Protein AF-A0ABD1Q049-F1 (afdb_monomer_lite)

Foldseek 3Di:
DAPWDPKDKWWKFFPDQDQDDPPDDDDPCPPCPDDDPPFLADDPQPPDDPVLLQDLCNQVLPDQKGKAAQQAQDDPPDDPSGGIIMMIGGGPVNVVVCVVCVVRIDIDDTDWDAAQLVVLVVLLVQSLCSNVVNHDNGGDPPVVSVVVVVVCSVHPIHGVNSSLSVSLNSLLSSLLVCCLPVNDVVSVVSRDPVSVVSVCVVCVVPPSVVSSVVD

InterPro domains:
  IPR007525 Coenzyme F420 hydrogenase/dehydrogenase beta subunit, C-terminal [PF04432] (54-107)
  IPR045220 Oxidoreductase FRHB/FDHB/HCAR-like [PTHR31332] (46-214)

Organism: NCBI:txid126358

pLDDT: mean 79.28, std 23.41, range [24.08, 97.75]

Secondary structure (DSSP, 8-state):
----PPPEEEEEEESS--------SSS------S-----SSS--SSSS-TTTTT---TT-TT-SEEEESTTS---TT--TTTS-EEEEE-SHHHHHHHHTTGGGEEEE---EES--HHHHHHHHHHHHHHHTT-S-SSPPPHHHHHHHHHHHHHHS-EEHHHHHHHHHHHHHHHHHHHHHHH-HHHHHHHS-HHHHHHHHHH-TTSHHHHHHH--

Radius of gyration: 18.82 Å; chains: 1; bounding box: 37×55×49 Å

Sequence (215 aa):
MVRMVQPVDLQISYVENFPCGCMGILCGCMALRGNFLFPFGMYFIHVFRAFSISCFDYTNALADLVVGYMGVPKYAGLSMTQHPQYVTVRNERGKEMLSLVNDLLEITPTTSGGERRPFVMETVKADDNAKLGRGPSQPVPKFIGNFLAFVLNLIGPKGLEFARYSLDYHTIRNYLHVNRAWGRQRADRHIPSYAKKIVSMYNQNGEIDQMISAK

Structure (mmCIF, N/CA/C/O backbone):
data_AF-A0ABD1Q049-F1
#
_entry.id   AF-A0ABD1Q049-F1
#
loop_
_atom_site.group_PDB
_atom_site.id
_atom_site.type_symbol
_atom_site.label_atom_id
_atom_site.label_alt_id
_atom_site.label_comp_id
_atom_site.label_asym_id
_atom_site.label_entity_id
_atom_site.label_seq_id
_atom_site.pdbx_PDB_ins_code
_atom_site.Cartn_x
_atom_site.Cartn_y
_atom_site.Cartn_z
_atom_site.occupancy
_atom_site.B_iso_or_equiv
_atom_site.auth_seq_id
_atom_site.auth_comp_id
_atom_site.auth_asym_id
_atom_site.auth_atom_id
_atom_site.pdbx_PDB_model_num
ATOM 1 N N . MET A 1 1 ? -2.327 -28.899 -10.845 1.00 29.31 1 MET A N 1
ATOM 2 C CA . MET A 1 1 ? -1.372 -28.361 -9.852 1.00 29.31 1 MET A CA 1
ATOM 3 C C . MET A 1 1 ? -0.756 -27.102 -10.453 1.00 29.31 1 MET A C 1
ATOM 5 O O . MET A 1 1 ? 0.112 -27.216 -11.305 1.00 29.31 1 MET A O 1
ATOM 9 N N . VAL A 1 2 ? -1.280 -25.913 -10.133 1.00 30.06 2 VAL A N 1
ATOM 10 C CA . VAL A 1 2 ? -0.720 -24.646 -10.638 1.00 30.06 2 VAL A CA 1
ATOM 11 C C . VAL A 1 2 ? 0.587 -24.411 -9.883 1.00 30.06 2 VAL A C 1
ATOM 13 O O . VAL A 1 2 ? 0.557 -24.180 -8.676 1.00 30.06 2 VAL A O 1
ATOM 16 N N . ARG A 1 3 ? 1.739 -24.531 -10.554 1.00 27.70 3 ARG A N 1
ATOM 17 C CA . ARG A 1 3 ? 3.004 -24.043 -9.989 1.00 27.70 3 ARG A CA 1
ATOM 18 C C . ARG A 1 3 ? 2.860 -22.529 -9.848 1.00 27.70 3 ARG A C 1
ATOM 20 O O . ARG A 1 3 ? 2.837 -21.825 -10.852 1.00 27.70 3 ARG A O 1
ATOM 27 N N . MET A 1 4 ? 2.718 -22.040 -8.617 1.00 30.03 4 MET A N 1
ATOM 28 C CA . MET A 1 4 ? 2.858 -20.615 -8.331 1.00 30.03 4 MET A CA 1
ATOM 29 C C . MET A 1 4 ? 4.318 -20.242 -8.581 1.00 30.03 4 MET A C 1
ATOM 31 O O . MET A 1 4 ? 5.189 -20.504 -7.752 1.00 30.03 4 MET A O 1
ATOM 35 N N . VAL A 1 5 ? 4.582 -19.676 -9.755 1.00 43.22 5 VAL A N 1
ATOM 36 C CA . VAL A 1 5 ? 5.780 -18.873 -9.995 1.00 43.22 5 VAL A CA 1
ATOM 37 C C . VAL A 1 5 ? 5.750 -17.763 -8.946 1.00 43.22 5 VAL A C 1
ATOM 39 O O . VAL A 1 5 ? 4.707 -17.141 -8.745 1.00 43.22 5 VAL A O 1
ATOM 42 N N . GLN A 1 6 ? 6.842 -17.575 -8.204 1.00 50.91 6 GLN A N 1
ATOM 43 C CA . GLN A 1 6 ? 6.922 -16.458 -7.262 1.00 50.91 6 GLN A CA 1
ATOM 44 C C . GLN A 1 6 ? 6.691 -15.159 -8.046 1.00 50.91 6 GLN A C 1
ATOM 46 O O . GLN A 1 6 ? 7.289 -15.012 -9.115 1.00 50.91 6 GLN A O 1
ATOM 51 N N . PRO A 1 7 ? 5.821 -14.249 -7.572 1.00 63.06 7 PRO A N 1
ATOM 52 C CA . PRO A 1 7 ? 5.592 -13.006 -8.282 1.00 63.06 7 PRO A CA 1
ATOM 53 C C . PRO A 1 7 ? 6.907 -12.233 -8.385 1.00 63.06 7 PRO A C 1
ATOM 55 O O . PRO A 1 7 ? 7.655 -12.145 -7.411 1.00 63.06 7 PRO A O 1
ATOM 58 N N . VAL A 1 8 ? 7.192 -11.712 -9.576 1.00 74.69 8 VAL A N 1
ATOM 59 C CA . VAL A 1 8 ? 8.396 -10.921 -9.834 1.00 74.69 8 VAL A CA 1
ATOM 60 C C . VAL A 1 8 ? 8.001 -9.458 -9.888 1.00 74.69 8 VAL A C 1
ATOM 62 O O . VAL A 1 8 ? 7.127 -9.066 -10.664 1.00 74.69 8 VAL A O 1
ATOM 65 N N . ASP A 1 9 ? 8.658 -8.675 -9.045 1.00 76.69 9 ASP A N 1
ATOM 66 C CA . ASP A 1 9 ? 8.496 -7.236 -8.949 1.00 76.69 9 ASP A CA 1
ATOM 67 C C . ASP A 1 9 ? 9.572 -6.543 -9.782 1.00 76.69 9 ASP A C 1
ATOM 69 O O . ASP A 1 9 ? 10.766 -6.798 -9.619 1.00 76.69 9 ASP A O 1
ATOM 73 N N . LEU A 1 10 ? 9.138 -5.672 -10.686 1.00 78.31 10 LEU A N 1
ATOM 74 C CA . LEU A 1 10 ? 9.984 -4.984 -11.651 1.00 78.31 10 LEU A CA 1
ATOM 75 C C . LEU A 1 10 ? 9.695 -3.486 -11.623 1.00 78.31 10 LEU A C 1
ATOM 77 O O . LEU A 1 10 ? 8.573 -3.053 -11.349 1.00 78.31 10 LEU A O 1
ATOM 81 N N . GLN A 1 11 ? 10.707 -2.692 -11.945 1.00 81.88 11 GLN A N 1
ATOM 82 C CA . GLN A 1 11 ? 10.538 -1.287 -12.279 1.00 81.88 11 GLN A CA 1
ATOM 83 C C . GLN A 1 11 ? 10.799 -1.122 -13.777 1.00 81.88 11 GLN A C 1
ATOM 85 O O . GLN A 1 11 ? 11.819 -1.595 -14.268 1.00 81.88 11 GLN A O 1
ATOM 90 N N . ILE A 1 12 ? 9.885 -0.483 -14.505 1.00 75.44 12 ILE A N 1
ATOM 91 C CA . ILE A 1 12 ? 9.989 -0.308 -15.960 1.00 75.44 12 ILE A CA 1
ATOM 92 C C . ILE A 1 12 ? 9.902 1.167 -16.348 1.00 75.44 12 ILE A C 1
ATOM 94 O O . ILE A 1 12 ? 9.135 1.921 -15.752 1.00 75.44 12 ILE A O 1
ATOM 98 N N . SER A 1 13 ? 10.629 1.564 -17.380 1.00 70.44 13 SER A N 1
ATOM 99 C CA . SER A 1 13 ? 10.492 2.850 -18.072 1.00 70.44 13 SER A CA 1
ATOM 100 C C . SER A 1 13 ? 10.329 2.588 -19.567 1.00 70.44 13 SER A C 1
ATOM 102 O O . SER A 1 13 ? 10.779 1.556 -20.051 1.00 70.44 13 SER A O 1
ATOM 104 N N . TYR A 1 14 ? 9.696 3.488 -20.316 1.00 64.75 14 TYR A N 1
ATOM 105 C CA . TYR A 1 14 ? 9.658 3.364 -21.778 1.00 64.75 14 TYR A CA 1
ATOM 106 C C . TYR A 1 14 ? 10.952 3.899 -22.392 1.00 64.75 14 TYR A C 1
ATOM 108 O O . TYR A 1 14 ? 11.438 4.950 -21.976 1.00 64.75 14 TYR A O 1
ATOM 116 N N . VAL A 1 15 ? 11.472 3.200 -23.404 1.00 54.28 15 VAL A N 1
ATOM 117 C CA . VAL A 1 15 ? 12.666 3.621 -24.159 1.00 54.28 15 VAL A CA 1
ATOM 118 C C . VAL A 1 15 ? 12.369 4.851 -25.033 1.00 54.28 15 VAL A C 1
ATOM 120 O O . VAL A 1 15 ? 13.246 5.681 -25.262 1.00 54.28 15 VAL A O 1
ATOM 123 N N . GLU A 1 16 ? 11.110 5.033 -25.449 1.00 49.09 16 GLU A N 1
ATOM 124 C CA . GLU A 1 16 ? 10.631 6.202 -26.197 1.00 49.09 16 GLU A CA 1
ATOM 125 C C . GLU A 1 16 ? 9.432 6.865 -25.498 1.00 49.09 16 GLU A C 1
ATOM 127 O O . GLU A 1 16 ? 8.626 6.194 -24.852 1.00 49.09 16 GLU A O 1
ATOM 132 N N . ASN A 1 17 ? 9.295 8.194 -25.621 1.00 42.09 17 ASN A N 1
ATOM 133 C CA . ASN A 1 17 ? 8.209 8.972 -25.006 1.00 42.09 17 ASN A CA 1
ATOM 134 C C . ASN A 1 17 ? 6.836 8.575 -25.583 1.00 42.09 17 ASN A C 1
ATOM 136 O O . ASN A 1 17 ? 6.305 9.244 -26.469 1.00 42.09 17 ASN A O 1
ATOM 140 N N . PHE A 1 18 ? 6.224 7.517 -25.056 1.00 38.78 18 PHE A N 1
ATOM 141 C CA . PHE A 1 18 ? 4.828 7.206 -25.329 1.00 38.78 18 PHE A CA 1
ATOM 142 C C . PHE A 1 18 ? 3.926 8.139 -24.507 1.00 38.78 18 PHE A C 1
ATOM 144 O O . PHE A 1 18 ? 4.022 8.161 -23.274 1.00 38.78 18 PHE A O 1
ATOM 151 N N . PRO A 1 19 ? 3.015 8.909 -25.134 1.00 34.72 19 PRO A N 1
ATOM 152 C CA . PRO A 1 19 ? 2.013 9.655 -24.393 1.00 34.72 19 PRO A CA 1
ATOM 153 C C . PRO A 1 19 ? 1.082 8.649 -23.710 1.00 34.72 19 PRO A C 1
ATOM 155 O O . PRO A 1 19 ? 0.210 8.056 -24.340 1.00 34.72 19 PRO A O 1
ATOM 158 N N . CYS A 1 20 ? 1.277 8.429 -22.409 1.00 37.91 20 CYS A N 1
ATOM 159 C CA . CYS A 1 20 ? 0.408 7.579 -21.603 1.00 37.91 20 CYS A CA 1
ATOM 160 C C . CYS A 1 20 ? -0.996 8.201 -21.516 1.00 37.91 20 CYS A C 1
ATOM 162 O O . CYS A 1 20 ? -1.300 8.987 -20.617 1.00 37.91 20 CYS A O 1
ATOM 164 N N . GLY A 1 21 ? -1.868 7.837 -22.455 1.00 30.45 21 GLY A N 1
ATOM 165 C CA . GLY A 1 21 ? -3.309 7.975 -22.312 1.00 30.45 21 GLY A CA 1
ATOM 166 C C . GLY A 1 21 ? -3.786 6.980 -21.261 1.00 30.45 21 GLY A C 1
ATOM 167 O O . GLY A 1 21 ? -3.752 5.774 -21.485 1.00 30.45 21 GLY A O 1
ATOM 168 N N . CYS A 1 22 ? -4.199 7.473 -20.094 1.00 29.16 22 CYS A N 1
ATOM 169 C CA . CYS A 1 22 ? -4.832 6.653 -19.064 1.00 29.16 22 CYS A CA 1
ATOM 170 C C . CYS A 1 22 ? -6.122 6.031 -19.624 1.00 29.16 22 CYS A C 1
ATOM 172 O O . CYS A 1 22 ? -7.168 6.681 -19.633 1.00 29.16 22 CYS A O 1
ATOM 174 N N . MET A 1 23 ? -6.066 4.773 -20.066 1.00 25.67 23 MET A N 1
ATOM 175 C CA . MET A 1 23 ? -7.259 3.967 -20.312 1.00 25.67 23 MET A CA 1
ATOM 176 C C . MET A 1 23 ? -7.816 3.578 -18.938 1.00 25.67 23 MET A C 1
ATOM 178 O O . MET A 1 23 ? -7.353 2.645 -18.283 1.00 25.67 23 MET A O 1
ATOM 182 N N . GLY A 1 24 ? -8.732 4.399 -18.431 1.00 33.25 24 GLY A N 1
ATOM 183 C CA . GLY A 1 24 ? -9.333 4.210 -17.122 1.00 33.25 24 GLY A CA 1
ATOM 184 C C . GLY A 1 24 ? -10.181 2.948 -17.078 1.00 33.25 24 GLY A C 1
ATOM 185 O O . GLY A 1 24 ? -11.147 2.860 -17.817 1.00 33.25 24 GLY A O 1
ATOM 186 N N . ILE A 1 25 ? -9.861 2.036 -16.161 1.00 28.52 25 ILE A N 1
ATOM 187 C CA . ILE A 1 25 ? -10.812 1.181 -15.443 1.00 28.52 25 ILE A CA 1
ATOM 188 C C . ILE A 1 25 ? -10.166 0.839 -14.084 1.00 28.52 25 ILE A C 1
ATOM 190 O O . ILE A 1 25 ? -9.112 0.219 -14.015 1.00 28.52 25 ILE A O 1
ATOM 194 N N . LEU A 1 26 ? -10.821 1.270 -12.999 1.00 29.00 26 LEU A N 1
ATOM 195 C CA . LEU A 1 26 ? -10.670 0.764 -11.623 1.00 29.00 26 LEU A CA 1
ATOM 196 C C . LEU A 1 26 ? -9.261 0.783 -10.996 1.00 29.00 26 LEU A C 1
ATOM 198 O O . LEU A 1 26 ? -8.783 -0.209 -10.462 1.00 29.00 26 LEU A O 1
ATOM 202 N N . CYS A 1 27 ? -8.654 1.959 -10.890 1.00 29.14 27 CYS A N 1
ATOM 203 C CA . CYS A 1 27 ? -7.818 2.250 -9.729 1.00 29.14 27 CYS A CA 1
ATOM 204 C C . CYS A 1 27 ? -8.002 3.724 -9.389 1.00 29.14 27 CYS A C 1
ATOM 206 O O . CYS A 1 27 ? -8.077 4.554 -10.294 1.00 29.14 27 CYS A O 1
ATOM 208 N N . GLY A 1 28 ? -8.175 4.049 -8.107 1.00 28.95 28 GLY A N 1
ATOM 209 C CA . GLY A 1 28 ? -8.316 5.426 -7.642 1.00 28.95 28 GLY A CA 1
ATOM 210 C C . GLY A 1 28 ? -7.076 6.217 -8.030 1.00 28.95 28 GLY A C 1
ATOM 211 O O . GLY A 1 28 ? -6.081 6.219 -7.315 1.00 28.95 28 GLY A O 1
ATOM 212 N N . CYS A 1 29 ? -7.138 6.850 -9.196 1.00 25.58 29 CYS A N 1
ATOM 213 C CA . CYS A 1 29 ? -6.081 7.657 -9.756 1.00 25.58 29 CYS A CA 1
ATOM 214 C C . CYS A 1 29 ? -6.055 8.964 -8.965 1.00 25.58 29 CYS A C 1
ATOM 216 O O . CYS A 1 29 ? -6.674 9.955 -9.347 1.00 25.58 29 CYS A O 1
ATOM 218 N N . MET A 1 30 ? -5.350 8.970 -7.835 1.00 24.73 30 MET A N 1
ATOM 219 C CA . MET A 1 30 ? -4.869 10.209 -7.234 1.00 24.73 30 MET A CA 1
ATOM 220 C C . MET A 1 30 ? -3.717 10.677 -8.126 1.00 24.73 30 MET A C 1
ATOM 222 O O . MET A 1 30 ? -2.540 10.471 -7.844 1.00 24.73 30 MET A O 1
ATOM 226 N N . ALA A 1 31 ? -4.086 11.206 -9.294 1.00 27.81 31 ALA A N 1
ATOM 227 C CA . ALA A 1 31 ? -3.160 11.811 -10.223 1.00 27.81 31 ALA A CA 1
ATOM 228 C C . ALA A 1 31 ? -2.476 12.967 -9.492 1.00 27.81 31 ALA A C 1
ATOM 230 O O . ALA A 1 31 ? -3.099 13.988 -9.201 1.00 27.81 31 ALA A O 1
ATOM 231 N N . LEU A 1 32 ? -1.186 12.802 -9.202 1.00 30.53 32 LEU A N 1
ATOM 232 C CA . LEU A 1 32 ? -0.293 13.882 -8.808 1.00 30.53 32 LEU A CA 1
ATOM 233 C C . LEU A 1 32 ? -0.075 14.794 -10.026 1.00 30.53 32 LEU A C 1
ATOM 235 O O . LEU A 1 32 ? 1.004 14.841 -10.611 1.00 30.53 32 LEU A O 1
ATOM 239 N N . ARG A 1 33 ? -1.119 15.526 -10.432 1.00 24.08 33 ARG A N 1
ATOM 240 C CA . ARG A 1 33 ? -0.919 16.802 -11.115 1.00 24.08 33 ARG A CA 1
ATOM 241 C C . ARG A 1 33 ? -0.413 17.781 -10.063 1.00 24.08 33 ARG A C 1
ATOM 243 O O . ARG A 1 33 ? -0.912 17.807 -8.940 1.00 24.08 33 ARG A O 1
ATOM 250 N N . GLY A 1 34 ? 0.642 18.504 -10.421 1.00 28.59 34 GLY A N 1
ATOM 251 C CA . GLY A 1 34 ? 1.390 19.375 -9.525 1.00 28.59 34 GLY A CA 1
ATOM 252 C C . GLY A 1 34 ? 0.518 20.305 -8.677 1.00 28.59 34 GLY A C 1
ATOM 253 O O . GLY A 1 34 ? -0.557 20.735 -9.084 1.00 28.59 34 GLY A O 1
ATOM 254 N N . ASN A 1 35 ? 1.050 20.647 -7.503 1.00 28.58 35 ASN A N 1
ATOM 255 C CA . ASN A 1 35 ? 0.562 21.701 -6.611 1.00 28.58 35 ASN A CA 1
ATOM 256 C C . ASN A 1 35 ? -0.773 21.487 -5.886 1.00 28.58 35 ASN A C 1
ATOM 258 O O . ASN A 1 35 ? -1.510 22.450 -5.684 1.00 28.58 35 ASN A O 1
ATOM 262 N N . PHE A 1 36 ? -1.021 20.297 -5.341 1.00 25.77 36 PHE A N 1
ATOM 263 C CA . PHE A 1 36 ? -1.946 20.173 -4.212 1.00 25.77 36 PHE A CA 1
ATOM 264 C C . PHE A 1 36 ? -1.318 19.395 -3.055 1.00 25.77 36 PHE A C 1
ATOM 266 O O . PHE A 1 36 ? -1.336 18.169 -2.994 1.00 25.77 36 PHE A O 1
ATOM 273 N N . LEU A 1 37 ? -0.789 20.157 -2.094 1.00 30.06 37 LEU A N 1
ATOM 274 C CA . LEU A 1 37 ? -0.946 19.810 -0.690 1.00 30.06 37 LEU A CA 1
ATOM 275 C C . LEU A 1 37 ? -2.457 19.651 -0.489 1.00 30.06 37 LEU A C 1
ATOM 277 O O . LEU A 1 37 ? -3.182 20.624 -0.704 1.00 30.06 37 LEU A O 1
ATOM 281 N N . PHE A 1 38 ? -2.949 18.448 -0.186 1.00 25.52 38 PHE A N 1
ATOM 282 C CA . PHE A 1 38 ? -4.359 18.293 0.167 1.00 25.52 38 PHE A CA 1
ATOM 283 C C . PHE A 1 38 ? -4.634 19.260 1.323 1.00 25.52 38 PHE A C 1
ATOM 285 O O . PHE A 1 38 ? -3.983 19.139 2.366 1.00 25.52 38 PHE A O 1
ATOM 292 N N . PRO A 1 39 ? -5.502 20.272 1.144 1.00 27.42 39 PRO A N 1
ATOM 293 C CA . PRO A 1 39 ? -5.831 21.158 2.237 1.00 27.42 39 PRO A CA 1
ATOM 294 C C . PRO A 1 39 ? -6.492 20.289 3.308 1.00 27.42 39 PRO A C 1
ATOM 296 O O . PRO A 1 39 ? -7.526 19.671 3.068 1.00 27.42 39 PRO A O 1
ATOM 299 N N . PHE A 1 40 ? -5.870 20.216 4.485 1.00 32.66 40 PHE A N 1
ATOM 300 C CA . PHE A 1 40 ? -6.458 19.675 5.713 1.00 32.66 40 PHE A CA 1
ATOM 301 C C . PHE A 1 40 ? -7.591 20.594 6.206 1.00 32.66 40 PHE A C 1
ATOM 303 O O . PHE A 1 40 ? -7.532 21.167 7.284 1.00 32.66 40 PHE A O 1
ATOM 310 N N . GLY A 1 41 ? -8.601 20.799 5.367 1.00 27.12 41 GLY A N 1
ATOM 311 C CA . GLY A 1 41 ? -9.730 21.671 5.628 1.00 27.12 41 GLY A CA 1
ATOM 312 C C . GLY A 1 41 ? -10.886 21.305 4.709 1.00 27.12 41 GLY A C 1
ATOM 313 O O . GLY A 1 41 ? -10.824 21.552 3.510 1.00 27.12 41 GLY A O 1
ATOM 314 N N . MET A 1 42 ? -11.941 20.765 5.321 1.00 29.38 42 MET A N 1
ATOM 315 C CA . MET A 1 42 ? -13.284 20.557 4.769 1.00 29.38 42 MET A CA 1
ATOM 316 C C . MET A 1 42 ? -13.463 19.404 3.747 1.00 29.38 42 MET A C 1
ATOM 318 O O . MET A 1 42 ? -12.964 19.440 2.630 1.00 29.38 42 MET A O 1
ATOM 322 N N . TYR A 1 43 ? -14.298 18.425 4.136 1.00 28.97 43 TYR A N 1
ATOM 323 C CA . TYR A 1 43 ? -14.918 17.348 3.330 1.00 28.97 43 TYR A CA 1
ATOM 324 C C . TYR A 1 43 ? -14.116 16.066 3.011 1.00 28.97 43 TYR A C 1
ATOM 326 O O . TYR A 1 43 ? -14.129 15.585 1.883 1.00 28.97 43 TYR A O 1
ATOM 334 N N . PHE A 1 44 ? -13.535 15.391 4.010 1.00 37.81 44 PHE A N 1
ATOM 335 C CA . PHE A 1 44 ? -13.036 14.010 3.818 1.00 37.81 44 PHE A CA 1
ATOM 336 C C . PHE A 1 44 ? -14.147 12.933 3.783 1.00 37.81 44 PHE A C 1
ATOM 338 O O . PHE A 1 44 ? -13.907 11.805 3.356 1.00 37.81 44 PHE A O 1
ATOM 345 N N . ILE A 1 45 ? -15.376 13.266 4.200 1.00 39.50 45 ILE A N 1
ATOM 346 C CA . ILE A 1 45 ? -16.461 12.289 4.427 1.00 39.50 45 ILE A CA 1
ATOM 347 C C . ILE A 1 45 ? -17.134 11.800 3.122 1.00 39.50 45 ILE A C 1
ATOM 349 O O . ILE A 1 45 ? -17.750 10.737 3.126 1.00 39.50 45 ILE A O 1
ATOM 353 N N . HIS A 1 46 ? -16.961 12.486 1.981 1.00 39.59 46 HIS A N 1
ATOM 354 C CA . HIS A 1 46 ? -17.685 12.153 0.735 1.00 39.59 46 HIS A CA 1
ATOM 355 C C . HIS A 1 46 ? -16.833 11.995 -0.538 1.00 39.59 46 HIS A C 1
ATOM 357 O O . HIS A 1 46 ? -17.389 11.744 -1.603 1.00 39.59 46 HIS A O 1
ATOM 363 N N . VAL A 1 47 ? -15.501 12.093 -0.464 1.00 54.69 47 VAL A N 1
ATOM 364 C CA . VAL A 1 47 ? -14.632 11.957 -1.657 1.00 54.69 47 VAL A CA 1
ATOM 365 C C . VAL A 1 47 ? -14.435 10.492 -2.060 1.00 54.69 47 VAL A C 1
ATOM 367 O O . VAL A 1 47 ? -14.328 10.172 -3.243 1.00 54.69 47 VAL A O 1
ATOM 370 N N . PHE A 1 48 ? -14.431 9.575 -1.091 1.00 50.78 48 PHE A N 1
ATOM 371 C CA . PHE A 1 48 ? -14.301 8.145 -1.354 1.00 50.78 48 PHE A CA 1
ATOM 372 C C . PHE A 1 48 ? -15.668 7.468 -1.377 1.00 50.78 48 PHE A C 1
ATOM 374 O O . PHE A 1 48 ? -16.426 7.516 -0.409 1.00 50.78 48 PHE A O 1
ATOM 381 N N . ARG A 1 49 ? -15.971 6.776 -2.478 1.00 48.00 49 ARG A N 1
ATOM 382 C CA . ARG A 1 49 ? -17.181 5.956 -2.576 1.00 48.00 49 ARG A CA 1
ATOM 383 C C . ARG A 1 49 ? -17.081 4.781 -1.597 1.00 48.00 49 ARG A C 1
ATOM 385 O O . ARG A 1 49 ? -16.020 4.175 -1.476 1.00 48.00 49 ARG A O 1
ATOM 392 N N . ALA A 1 50 ? -18.194 4.404 -0.963 1.00 58.81 50 ALA A N 1
ATOM 393 C CA . ALA A 1 50 ? -18.254 3.343 0.056 1.00 58.81 50 ALA A CA 1
ATOM 394 C C . ALA A 1 50 ? -17.542 2.028 -0.339 1.00 58.81 50 ALA A C 1
ATOM 396 O O . ALA A 1 50 ? -16.986 1.335 0.507 1.00 58.81 50 ALA A O 1
ATOM 397 N N . PHE A 1 51 ? -17.490 1.705 -1.634 1.00 54.78 51 PHE A N 1
ATOM 398 C CA . PHE A 1 51 ? -16.776 0.531 -2.128 1.00 54.78 51 PHE A CA 1
ATOM 399 C C . PHE A 1 51 ? -15.247 0.617 -1.943 1.00 54.78 51 PHE A C 1
ATOM 401 O O . PHE A 1 51 ? -14.641 -0.352 -1.487 1.00 54.78 51 PHE A O 1
ATOM 408 N N . SER A 1 52 ? -14.605 1.767 -2.199 1.00 75.00 52 SER A N 1
ATOM 409 C CA . SER A 1 52 ? -13.135 1.890 -2.122 1.00 75.00 52 SER A CA 1
ATOM 410 C C . SER A 1 52 ? -12.595 1.804 -0.692 1.00 75.00 52 SER A C 1
ATOM 412 O O . SER A 1 52 ? -11.454 1.399 -0.476 1.00 75.00 52 SER A O 1
ATOM 414 N N . ILE A 1 53 ? -13.423 2.149 0.295 1.00 82.25 53 ILE A N 1
ATOM 415 C CA . ILE A 1 53 ? -13.108 2.041 1.729 1.00 82.25 53 ILE A CA 1
ATOM 416 C C . ILE A 1 53 ? -13.445 0.663 2.323 1.00 82.25 53 ILE A C 1
ATOM 418 O O . ILE A 1 53 ? -13.243 0.437 3.512 1.00 82.25 53 ILE A O 1
ATOM 422 N N . SER A 1 54 ? -13.917 -0.269 1.489 1.00 89.69 54 SER A N 1
ATOM 423 C CA . SER A 1 54 ? -14.178 -1.670 1.849 1.00 89.69 54 SER A CA 1
ATOM 424 C C . SER A 1 54 ? -13.374 -2.683 1.019 1.00 89.69 54 SER A C 1
ATOM 426 O O . SER A 1 54 ? -13.493 -3.890 1.231 1.00 89.69 54 SER A O 1
ATOM 428 N N . CYS A 1 55 ? -12.550 -2.211 0.079 1.00 91.69 55 CYS A N 1
ATOM 429 C CA . CYS A 1 55 ? -11.701 -3.052 -0.762 1.00 91.69 55 CYS A CA 1
ATOM 430 C C . CYS A 1 55 ? -10.409 -3.441 -0.027 1.00 91.69 55 CYS A C 1
ATOM 432 O O . CYS A 1 55 ? -9.762 -2.587 0.574 1.00 91.69 55 CYS A O 1
ATOM 434 N N . PHE A 1 56 ? -10.008 -4.709 -0.102 1.00 94.44 56 PHE A N 1
ATOM 435 C CA . PHE A 1 56 ? -8.729 -5.188 0.445 1.00 94.44 56 PHE A CA 1
ATOM 436 C C . PHE A 1 56 ? -7.735 -5.607 -0.644 1.00 94.44 56 PHE A C 1
ATOM 438 O O . PHE A 1 56 ? -6.583 -5.898 -0.340 1.00 94.44 56 PHE A O 1
ATOM 445 N N . ASP A 1 57 ? -8.148 -5.576 -1.913 1.00 93.88 57 ASP A N 1
ATOM 446 C CA . ASP A 1 57 ? -7.343 -6.026 -3.046 1.00 93.88 57 ASP A CA 1
ATOM 447 C C . ASP A 1 57 ? -6.611 -4.871 -3.743 1.00 93.88 57 ASP A C 1
ATOM 449 O O . ASP A 1 57 ? -6.859 -4.530 -4.897 1.00 93.88 57 ASP A O 1
ATOM 453 N N . TYR A 1 58 ? -5.708 -4.219 -3.013 1.00 89.94 58 TYR A N 1
ATOM 454 C CA . TYR A 1 58 ? -4.980 -3.059 -3.537 1.00 89.94 58 TYR A CA 1
ATOM 455 C C . TYR A 1 58 ? -3.940 -3.445 -4.608 1.00 89.94 58 TYR A C 1
ATOM 457 O O . TYR A 1 58 ? -3.573 -2.634 -5.453 1.00 89.94 58 TYR A O 1
ATOM 465 N N . THR A 1 59 ? -3.469 -4.695 -4.596 1.00 92.31 59 THR A N 1
ATOM 466 C CA . THR A 1 59 ? -2.442 -5.184 -5.535 1.00 92.31 59 THR A CA 1
ATOM 467 C C . THR A 1 59 ? -3.016 -5.976 -6.707 1.00 92.31 59 THR A C 1
ATOM 469 O O . THR A 1 59 ? -2.238 -6.577 -7.445 1.00 92.31 59 THR A O 1
ATOM 472 N N . ASN A 1 60 ? -4.346 -6.000 -6.863 1.00 93.00 60 ASN A N 1
ATOM 473 C CA . ASN A 1 60 ? -5.059 -6.770 -7.883 1.00 93.00 60 ASN A CA 1
ATOM 474 C C . ASN A 1 60 ? -4.553 -8.224 -7.953 1.00 93.00 60 ASN A C 1
ATOM 476 O O . ASN A 1 60 ? -3.880 -8.646 -8.897 1.00 93.00 60 ASN A O 1
ATOM 480 N N . ALA A 1 61 ? -4.796 -8.974 -6.880 1.00 90.62 61 ALA A N 1
ATOM 481 C CA . ALA A 1 61 ? -4.191 -10.275 -6.617 1.00 90.62 61 ALA A CA 1
ATOM 482 C C . ALA A 1 61 ? -4.551 -11.355 -7.650 1.00 90.62 61 ALA A C 1
ATOM 484 O O . ALA A 1 61 ? -3.834 -12.350 -7.751 1.00 90.62 61 ALA A O 1
ATOM 485 N N . LEU A 1 62 ? -5.642 -11.165 -8.397 1.00 93.00 62 LEU A N 1
ATOM 486 C CA . LEU A 1 62 ? -6.139 -12.112 -9.400 1.00 93.00 62 LEU A CA 1
ATOM 487 C C . LEU A 1 62 ? -5.688 -11.795 -10.833 1.00 93.00 62 LEU A C 1
ATOM 489 O O . LEU A 1 62 ? -5.961 -12.588 -11.733 1.00 93.00 62 LEU A O 1
ATOM 493 N N . ALA A 1 63 ? -5.024 -10.662 -11.061 1.00 92.25 63 ALA A N 1
ATOM 494 C CA . ALA A 1 63 ? -4.500 -10.320 -12.378 1.00 92.25 63 ALA A CA 1
ATOM 495 C C . ALA A 1 63 ? -3.288 -11.187 -12.757 1.00 92.25 63 ALA A C 1
ATOM 497 O O . ALA A 1 63 ? -2.571 -11.700 -11.902 1.00 92.25 63 ALA A O 1
ATOM 498 N N . ASP A 1 64 ? -3.023 -11.317 -14.055 1.00 92.00 64 ASP A N 1
ATOM 499 C CA . ASP A 1 64 ? -1.817 -11.990 -14.549 1.00 92.00 64 ASP A CA 1
ATOM 500 C C . ASP A 1 64 ? -0.593 -11.051 -14.511 1.00 92.00 64 ASP A C 1
ATOM 502 O O . ASP A 1 64 ? 0.507 -11.457 -14.120 1.00 92.00 64 ASP A O 1
ATOM 506 N N . LEU A 1 65 ? -0.813 -9.776 -14.850 1.00 92.88 65 LEU A N 1
ATOM 507 C CA . LEU A 1 65 ? 0.165 -8.690 -14.865 1.00 92.88 65 LEU A CA 1
ATOM 508 C C . LEU A 1 65 ? -0.463 -7.433 -14.245 1.00 92.88 65 LEU A C 1
ATOM 510 O O . LEU A 1 65 ? -1.582 -7.059 -14.598 1.00 92.88 65 LEU A O 1
ATOM 514 N N . VAL A 1 66 ? 0.246 -6.776 -13.326 1.00 93.88 66 VAL A N 1
ATOM 515 C CA . VAL A 1 66 ? -0.217 -5.551 -12.653 1.00 93.88 66 VAL A CA 1
ATOM 516 C C . VAL A 1 66 ? 0.770 -4.430 -12.923 1.00 93.88 66 VAL A C 1
ATOM 518 O O . VAL A 1 66 ? 1.965 -4.628 -12.743 1.00 93.88 66 VAL A O 1
ATOM 521 N N . VAL A 1 67 ? 0.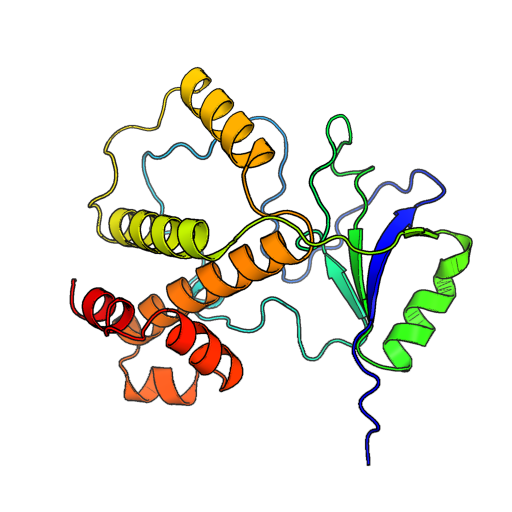268 -3.258 -13.310 1.00 93.31 67 VAL A N 1
ATOM 522 C CA . VAL A 1 67 ? 1.070 -2.052 -13.553 1.00 93.31 67 VAL A CA 1
ATOM 523 C C . VAL A 1 67 ? 0.575 -0.933 -12.640 1.00 93.31 67 VAL A C 1
ATOM 525 O O . VAL A 1 67 ? -0.628 -0.702 -12.514 1.00 93.31 67 VAL A O 1
ATOM 528 N N . GLY A 1 68 ? 1.494 -0.234 -11.986 1.00 91.38 68 GLY A N 1
ATOM 529 C CA . GLY A 1 68 ? 1.192 0.871 -11.086 1.00 91.38 68 GLY A CA 1
ATOM 530 C C . GLY A 1 68 ? 2.420 1.730 -10.810 1.00 91.38 68 GLY A C 1
ATOM 531 O O . GLY A 1 68 ? 3.374 1.737 -11.574 1.00 91.38 68 GLY A O 1
ATOM 532 N N . TYR A 1 69 ? 2.404 2.473 -9.706 1.00 91.81 69 TYR A N 1
ATOM 533 C CA . TYR A 1 69 ? 3.515 3.358 -9.318 1.00 91.81 69 TYR A CA 1
ATOM 534 C C . TYR A 1 69 ? 3.941 3.195 -7.854 1.00 91.81 69 TYR A C 1
ATOM 536 O O . TYR A 1 69 ? 4.947 3.758 -7.439 1.00 91.81 69 TYR A O 1
ATOM 544 N N . MET A 1 70 ? 3.188 2.432 -7.053 1.00 89.38 70 MET A N 1
ATOM 545 C CA . MET A 1 70 ? 3.371 2.375 -5.596 1.00 89.38 70 MET A CA 1
ATOM 546 C C . MET A 1 70 ? 4.749 1.852 -5.172 1.00 89.38 70 MET A C 1
ATOM 548 O O . MET A 1 70 ? 5.254 2.268 -4.135 1.00 89.38 70 MET A O 1
ATOM 552 N N . GLY A 1 71 ? 5.334 0.939 -5.953 1.00 90.19 71 GLY A N 1
ATOM 553 C CA . GLY A 1 71 ? 6.640 0.337 -5.681 1.00 90.19 71 GLY A CA 1
ATOM 554 C C . GLY A 1 71 ? 7.838 1.116 -6.227 1.00 90.19 71 GLY A C 1
ATOM 555 O O . GLY A 1 71 ? 8.966 0.687 -5.999 1.00 90.19 71 GLY A O 1
ATOM 556 N N . VAL A 1 72 ? 7.625 2.243 -6.919 1.00 91.88 72 VAL A N 1
ATOM 557 C CA . VAL A 1 72 ? 8.706 3.058 -7.498 1.00 91.88 72 VAL A CA 1
ATOM 558 C C . VAL A 1 72 ? 8.998 4.260 -6.594 1.00 91.88 72 VAL A C 1
ATOM 560 O O . VAL A 1 72 ? 8.072 5.001 -6.250 1.00 91.88 72 VAL A O 1
ATOM 563 N N . PRO A 1 73 ? 10.262 4.512 -6.201 1.00 89.75 73 PRO A N 1
ATOM 564 C CA . PRO A 1 73 ? 10.627 5.749 -5.520 1.00 89.75 73 PRO A CA 1
ATOM 565 C C . PRO A 1 73 ? 10.308 6.973 -6.376 1.00 89.75 73 PRO A C 1
ATOM 567 O O . PRO A 1 73 ? 10.507 6.964 -7.584 1.00 89.75 73 PRO A O 1
ATOM 570 N N . LYS A 1 74 ? 9.885 8.066 -5.740 1.00 87.69 74 LYS A N 1
ATOM 571 C CA . LYS A 1 74 ? 9.709 9.337 -6.440 1.00 87.69 74 LYS A CA 1
ATOM 572 C C . LYS A 1 74 ? 11.068 9.933 -6.812 1.00 87.69 74 LYS A C 1
ATOM 574 O O . LYS A 1 74 ? 11.782 10.415 -5.931 1.00 87.69 74 LYS A O 1
ATOM 579 N N . TYR A 1 75 ? 11.384 9.965 -8.101 1.00 86.25 75 TYR A N 1
ATOM 580 C CA . TYR A 1 75 ? 12.585 10.626 -8.612 1.00 86.25 75 TYR A CA 1
ATOM 581 C C . TYR A 1 75 ? 12.335 12.123 -8.827 1.00 86.25 75 TYR A C 1
ATOM 583 O O . TYR A 1 75 ? 11.351 12.529 -9.449 1.00 86.25 75 TYR A O 1
ATOM 591 N N . ALA A 1 76 ? 13.213 12.967 -8.281 1.00 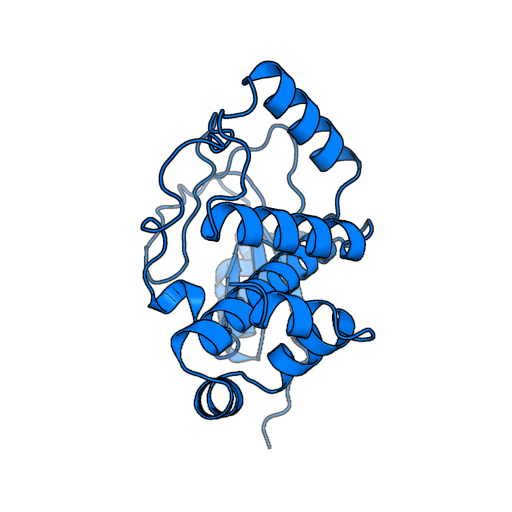84.94 76 ALA A N 1
ATOM 592 C CA . ALA A 1 76 ? 13.116 14.412 -8.455 1.00 84.94 76 ALA A CA 1
ATOM 593 C C . ALA A 1 76 ? 13.389 14.801 -9.917 1.00 84.94 76 ALA A C 1
ATOM 595 O O . ALA A 1 76 ? 14.266 14.235 -10.559 1.00 84.94 76 ALA A O 1
ATOM 596 N N . GLY A 1 77 ? 12.637 15.773 -10.436 1.00 84.62 77 GLY A N 1
ATOM 597 C CA . GLY A 1 77 ? 12.793 16.261 -11.811 1.00 84.62 77 GLY A CA 1
ATOM 598 C C . GLY A 1 77 ? 12.069 15.441 -12.883 1.00 84.62 77 GLY A C 1
ATOM 599 O O . GLY A 1 77 ? 11.923 15.938 -13.994 1.00 84.62 77 GLY A O 1
ATOM 600 N N . LEU A 1 78 ? 11.546 14.249 -12.561 1.00 85.88 78 LEU A N 1
ATOM 601 C CA . LEU A 1 78 ? 10.733 13.463 -13.493 1.00 85.88 78 LEU A CA 1
ATOM 602 C C . LEU A 1 78 ? 9.242 13.775 -13.342 1.00 85.88 78 LEU A C 1
ATOM 604 O O . LEU A 1 78 ? 8.678 13.770 -12.244 1.00 85.88 78 LEU A O 1
ATOM 608 N N . SER A 1 79 ? 8.598 14.041 -14.477 1.00 87.69 79 SER A N 1
ATOM 609 C CA . SER A 1 79 ? 7.146 14.192 -14.568 1.00 87.69 79 SER A CA 1
ATOM 610 C C . SER A 1 79 ? 6.449 12.826 -14.545 1.00 87.69 79 SER A C 1
ATOM 612 O O . SER A 1 79 ? 7.063 11.803 -14.834 1.00 87.69 79 SER A O 1
ATOM 614 N N . MET A 1 80 ? 5.143 12.795 -14.254 1.00 82.38 80 MET A N 1
ATOM 615 C CA . MET A 1 80 ? 4.361 11.546 -14.244 1.00 82.38 80 MET A CA 1
ATOM 616 C C . MET A 1 80 ? 4.418 10.776 -15.573 1.00 82.38 80 MET A C 1
ATOM 618 O O . MET A 1 80 ? 4.298 9.558 -15.563 1.00 82.38 80 MET A O 1
ATOM 622 N N . THR A 1 81 ? 4.595 11.464 -16.705 1.00 85.62 81 THR A N 1
ATOM 623 C CA . THR A 1 81 ? 4.660 10.842 -18.039 1.00 85.62 81 THR A CA 1
ATOM 624 C C . THR A 1 81 ? 6.011 10.202 -18.344 1.00 85.62 81 THR A C 1
ATOM 626 O O . THR A 1 81 ? 6.110 9.444 -19.297 1.00 85.62 81 THR A O 1
ATOM 629 N N . GLN A 1 82 ? 7.040 10.518 -17.559 1.00 86.06 82 GLN A N 1
ATOM 630 C CA . GLN A 1 82 ? 8.410 10.017 -17.725 1.00 86.06 82 GLN A CA 1
ATOM 631 C C . GLN A 1 82 ? 8.865 9.182 -16.523 1.00 86.06 82 GLN A C 1
ATOM 633 O O . GLN A 1 82 ? 9.988 8.690 -16.491 1.00 86.06 82 GLN A O 1
ATOM 638 N N . HIS A 1 83 ? 8.020 9.070 -15.497 1.00 88.94 83 HIS A N 1
ATOM 639 C CA . HIS A 1 83 ? 8.361 8.368 -14.275 1.00 88.94 83 HIS A CA 1
ATOM 640 C C . HIS A 1 83 ? 8.303 6.853 -14.500 1.00 88.94 83 HIS A C 1
ATOM 642 O O . HIS A 1 83 ? 7.323 6.377 -15.086 1.00 88.94 83 HIS A O 1
ATOM 648 N N . PRO A 1 84 ? 9.276 6.084 -13.978 1.00 92.38 84 PRO A N 1
ATOM 649 C CA . PRO A 1 84 ? 9.207 4.634 -14.035 1.00 92.38 84 PRO A CA 1
ATOM 650 C C . PRO A 1 84 ? 7.937 4.106 -13.357 1.00 92.38 84 PRO A C 1
ATOM 652 O O . PRO A 1 84 ? 7.414 4.699 -12.403 1.00 92.38 84 PRO A O 1
ATOM 655 N N . GLN A 1 85 ? 7.454 2.973 -13.843 1.00 92.50 85 GLN A N 1
ATOM 656 C CA . GLN A 1 85 ? 6.282 2.263 -13.352 1.00 92.50 85 GLN A CA 1
ATOM 657 C C . GLN A 1 85 ? 6.705 0.999 -12.603 1.00 92.50 85 GLN A C 1
ATOM 659 O O . GLN A 1 85 ? 7.738 0.400 -12.879 1.00 92.50 85 GLN A O 1
ATOM 664 N N . TYR A 1 86 ? 5.895 0.604 -11.631 1.00 93.06 86 TYR A N 1
ATOM 665 C CA . TYR A 1 86 ? 6.039 -0.636 -10.883 1.00 93.06 86 TYR A CA 1
ATOM 666 C C . TYR A 1 86 ? 5.187 -1.710 -11.549 1.00 93.06 86 TYR A C 1
ATOM 668 O O . TYR A 1 86 ? 3.993 -1.495 -11.772 1.00 93.06 86 TYR A O 1
ATOM 676 N N . VAL A 1 87 ? 5.791 -2.856 -11.841 1.00 93.62 87 VAL A N 1
ATOM 677 C CA . VAL A 1 87 ? 5.132 -3.991 -12.482 1.00 93.62 87 VAL A CA 1
ATOM 678 C C . VAL A 1 87 ? 5.268 -5.227 -11.611 1.00 93.62 87 VAL A C 1
ATOM 680 O O . VAL A 1 87 ? 6.366 -5.564 -11.180 1.00 93.62 87 VAL A O 1
ATOM 683 N N . THR A 1 88 ? 4.160 -5.932 -11.400 1.00 93.69 88 THR A N 1
ATOM 684 C CA . THR A 1 88 ? 4.148 -7.242 -10.744 1.00 93.69 88 THR A CA 1
ATOM 685 C C . THR A 1 88 ? 3.681 -8.294 -11.740 1.00 93.69 88 THR A C 1
ATOM 687 O O . THR A 1 88 ? 2.531 -8.276 -12.187 1.00 93.69 88 THR A O 1
ATOM 690 N N . VAL A 1 89 ? 4.566 -9.233 -12.067 1.00 94.62 89 VAL A N 1
ATOM 691 C CA . VAL A 1 89 ? 4.262 -10.411 -12.888 1.00 94.62 89 VAL A CA 1
ATOM 692 C C . VAL A 1 89 ? 3.846 -11.545 -11.959 1.00 94.62 89 VAL A C 1
ATOM 694 O O . VAL A 1 89 ? 4.638 -11.950 -11.112 1.00 94.62 89 VAL A O 1
ATOM 697 N N . ARG A 1 90 ? 2.619 -12.065 -12.084 1.00 90.69 90 ARG A N 1
ATOM 698 C CA . ARG A 1 90 ? 2.078 -13.055 -11.129 1.00 90.69 90 ARG A CA 1
ATOM 699 C C . ARG A 1 90 ? 2.116 -14.499 -11.623 1.00 90.69 90 ARG A C 1
ATOM 701 O O . ARG A 1 90 ? 2.059 -15.416 -10.807 1.00 90.69 90 ARG A O 1
ATOM 708 N N . ASN A 1 91 ? 2.168 -14.716 -12.933 1.00 91.75 91 ASN A N 1
ATOM 709 C CA . ASN A 1 91 ? 2.208 -16.048 -13.537 1.00 91.75 91 ASN A CA 1
ATOM 710 C C . ASN A 1 91 ? 2.769 -16.007 -14.969 1.00 91.75 91 ASN A C 1
ATOM 712 O O . ASN A 1 91 ? 3.086 -14.939 -15.492 1.00 91.75 91 ASN A O 1
ATOM 716 N N . GLU A 1 92 ? 2.875 -17.179 -15.603 1.00 95.25 92 GLU A N 1
ATOM 717 C CA . GLU A 1 92 ? 3.430 -17.323 -16.957 1.00 95.25 92 GLU A CA 1
ATOM 718 C C . GLU A 1 92 ? 2.653 -16.535 -18.021 1.00 95.25 92 GLU A C 1
ATOM 720 O O . GLU A 1 92 ? 3.277 -15.969 -18.910 1.00 95.25 92 GLU A O 1
ATOM 725 N N . ARG A 1 93 ? 1.321 -16.401 -17.902 1.00 94.69 93 ARG A N 1
ATOM 726 C CA . ARG A 1 93 ? 0.546 -15.564 -18.838 1.00 94.69 93 ARG A CA 1
ATOM 727 C C . ARG A 1 93 ? 0.938 -14.096 -18.713 1.00 94.69 93 ARG A C 1
ATOM 729 O O . ARG A 1 93 ? 1.145 -13.424 -19.713 1.00 94.69 93 ARG A O 1
ATOM 736 N N . GLY A 1 94 ? 1.103 -13.602 -17.486 1.00 94.50 94 GLY A N 1
ATOM 737 C CA . GLY A 1 94 ? 1.571 -12.235 -17.253 1.00 94.50 94 GLY A CA 1
ATOM 738 C C . GLY A 1 94 ? 2.988 -12.002 -17.774 1.00 94.50 94 GLY A C 1
ATOM 739 O O . GLY A 1 94 ? 3.298 -10.925 -18.279 1.00 94.50 94 GLY A O 1
ATOM 740 N N . LYS A 1 95 ? 3.842 -13.025 -17.692 1.00 94.38 95 LYS A N 1
ATOM 741 C CA . LYS A 1 95 ? 5.198 -12.987 -18.241 1.00 94.38 95 LYS A CA 1
ATOM 742 C C . LYS A 1 95 ? 5.184 -12.924 -19.768 1.00 94.38 95 LYS A C 1
ATOM 744 O O . LYS A 1 95 ? 5.920 -12.125 -20.337 1.00 94.38 95 LYS A O 1
ATOM 749 N N . GLU A 1 96 ? 4.330 -13.715 -20.414 1.00 94.50 96 GLU A N 1
ATOM 750 C CA . GLU A 1 96 ? 4.111 -13.662 -21.861 1.00 94.50 96 GLU A CA 1
ATOM 751 C C . GLU A 1 96 ? 3.632 -12.267 -22.285 1.00 94.50 96 GLU A C 1
ATOM 753 O O . GLU A 1 96 ? 4.235 -11.661 -23.168 1.00 94.50 96 GLU A O 1
ATOM 758 N N . MET A 1 97 ? 2.651 -11.693 -21.579 1.00 93.81 97 MET A N 1
ATOM 759 C CA . MET A 1 97 ? 2.178 -10.325 -21.828 1.00 93.81 97 MET A CA 1
ATOM 760 C C . MET A 1 97 ? 3.303 -9.285 -21.740 1.00 93.81 97 MET A C 1
ATOM 762 O O . MET A 1 97 ? 3.398 -8.422 -22.609 1.00 93.81 97 MET A O 1
ATOM 766 N N . LEU A 1 98 ? 4.164 -9.363 -20.717 1.00 92.88 98 LEU A N 1
ATOM 767 C CA . LEU A 1 98 ? 5.296 -8.443 -20.573 1.00 92.88 98 LEU A CA 1
ATOM 768 C C . LEU A 1 98 ? 6.341 -8.643 -21.681 1.00 92.88 98 LEU A C 1
ATOM 770 O O . LEU A 1 98 ? 6.912 -7.670 -22.168 1.00 92.88 98 LEU A O 1
ATOM 774 N N . SER A 1 99 ? 6.565 -9.888 -22.113 1.00 93.88 99 SER A N 1
ATOM 775 C CA . SER A 1 99 ? 7.549 -10.205 -23.154 1.00 93.88 99 SER A CA 1
ATOM 776 C C . SER A 1 99 ? 7.227 -9.571 -24.511 1.00 93.88 99 SER A C 1
ATOM 778 O O . SER A 1 99 ? 8.150 -9.209 -25.232 1.00 93.88 99 SER A O 1
ATOM 780 N N . LEU A 1 100 ? 5.941 -9.345 -24.818 1.00 95.38 100 LEU A N 1
ATOM 781 C CA . LEU A 1 100 ? 5.494 -8.716 -26.070 1.00 95.38 100 LEU A CA 1
ATOM 782 C C . LEU A 1 100 ? 5.988 -7.275 -26.245 1.00 95.38 100 LEU A C 1
ATOM 784 O O . LEU A 1 100 ? 6.050 -6.782 -27.367 1.00 95.38 100 LEU A O 1
ATOM 788 N N . VAL A 1 101 ? 6.295 -6.590 -25.143 1.00 93.19 101 VAL A N 1
ATOM 789 C CA . VAL A 1 101 ? 6.717 -5.183 -25.138 1.00 93.19 101 VAL A CA 1
ATOM 790 C C . VAL A 1 101 ? 8.116 -4.997 -24.557 1.00 93.19 101 VAL A C 1
ATOM 792 O O . VAL A 1 101 ? 8.545 -3.865 -24.374 1.00 93.19 101 VAL A O 1
ATOM 795 N N . ASN A 1 102 ? 8.839 -6.083 -24.267 1.00 89.38 102 ASN A N 1
ATOM 796 C CA . ASN A 1 102 ? 10.112 -6.034 -23.546 1.00 89.38 102 ASN A CA 1
ATOM 797 C C . ASN A 1 102 ? 11.168 -5.168 -24.252 1.00 89.38 102 ASN A C 1
ATOM 799 O O . ASN A 1 102 ? 11.880 -4.424 -23.590 1.00 89.38 102 ASN A O 1
ATOM 803 N N . ASP A 1 103 ? 11.205 -5.195 -25.584 1.00 91.69 103 ASP A N 1
ATOM 804 C CA . ASP A 1 103 ? 12.161 -4.414 -26.383 1.00 91.69 103 ASP A CA 1
ATOM 805 C C . ASP A 1 103 ? 11.848 -2.904 -26.400 1.00 91.69 103 ASP A C 1
ATOM 807 O O . ASP A 1 103 ? 12.666 -2.100 -26.842 1.00 91.69 103 ASP A O 1
ATOM 811 N N . LEU A 1 104 ? 10.673 -2.504 -25.900 1.00 93.06 104 LEU A N 1
ATOM 812 C CA . LEU A 1 104 ? 10.248 -1.107 -25.756 1.00 93.06 104 LEU A CA 1
ATOM 813 C C . LEU A 1 104 ? 10.469 -0.569 -24.333 1.00 93.06 104 LEU A C 1
ATOM 815 O O . LEU A 1 104 ? 10.163 0.598 -24.062 1.00 93.06 104 LEU A O 1
ATOM 819 N N . LEU A 1 105 ? 10.954 -1.414 -23.417 1.00 91.88 105 LEU A N 1
ATOM 820 C CA . LEU A 1 105 ? 11.061 -1.117 -21.994 1.00 91.88 105 LEU A CA 1
ATOM 821 C C . LEU A 1 105 ? 12.514 -1.143 -21.512 1.00 91.88 105 LEU A C 1
ATOM 823 O O . LEU A 1 105 ? 13.291 -2.038 -21.821 1.00 91.88 105 LEU A O 1
ATOM 827 N N . GLU A 1 106 ? 12.849 -0.191 -20.651 1.00 93.12 106 GLU A N 1
ATOM 828 C CA . GLU A 1 106 ? 14.021 -0.249 -19.789 1.00 93.12 106 GLU A CA 1
ATOM 829 C C . GLU A 1 106 ? 13.602 -0.827 -18.434 1.00 93.12 106 GLU A C 1
ATOM 831 O O . GLU A 1 106 ? 12.813 -0.222 -17.704 1.00 93.12 106 GLU A O 1
ATOM 836 N N . ILE A 1 107 ? 14.124 -2.005 -18.088 1.00 92.06 107 ILE A N 1
ATOM 837 C CA . ILE A 1 107 ? 13.807 -2.685 -16.829 1.00 92.06 107 ILE A CA 1
ATOM 838 C C . ILE A 1 107 ? 14.930 -2.443 -15.823 1.00 92.06 107 ILE A C 1
ATOM 840 O O . ILE A 1 107 ? 16.080 -2.817 -16.042 1.00 92.06 107 ILE A O 1
ATOM 844 N N . THR A 1 108 ? 14.575 -1.861 -14.683 1.00 91.69 108 THR A N 1
ATOM 845 C CA . THR A 1 108 ? 15.476 -1.607 -13.557 1.00 91.69 108 THR A CA 1
ATOM 846 C C . THR A 1 108 ? 15.045 -2.412 -12.323 1.00 91.69 108 THR A C 1
ATOM 848 O O . THR A 1 108 ? 13.863 -2.743 -12.164 1.00 91.69 108 THR A O 1
ATOM 851 N N . PRO A 1 109 ? 15.985 -2.796 -11.439 1.00 92.19 109 PRO A N 1
ATOM 852 C CA . PRO A 1 109 ? 15.649 -3.534 -10.228 1.00 92.19 109 PRO A CA 1
ATOM 853 C C . PRO A 1 109 ? 14.839 -2.665 -9.262 1.00 92.19 109 PRO A C 1
ATOM 855 O O . PRO A 1 109 ? 15.083 -1.467 -9.112 1.00 92.19 109 PRO A O 1
ATOM 858 N N . THR A 1 110 ? 13.900 -3.284 -8.547 1.00 93.81 110 THR A N 1
ATOM 859 C CA . THR A 1 110 ? 13.157 -2.591 -7.491 1.00 93.81 110 THR A CA 1
ATOM 860 C C . THR A 1 110 ? 14.059 -2.217 -6.322 1.00 93.81 110 THR A C 1
ATOM 862 O O . THR A 1 110 ? 15.012 -2.925 -5.998 1.00 93.81 110 THR A O 1
ATOM 865 N N . THR A 1 111 ? 13.696 -1.150 -5.618 1.00 93.81 111 THR A N 1
ATOM 866 C CA . THR A 1 111 ? 14.390 -0.700 -4.407 1.00 93.81 111 THR A CA 1
ATOM 867 C C . THR A 1 111 ? 13.479 -0.819 -3.186 1.00 93.81 111 THR A C 1
ATOM 869 O O . THR A 1 111 ? 12.254 -0.806 -3.300 1.00 93.81 111 THR A O 1
ATOM 872 N N . SER A 1 112 ? 14.061 -0.946 -1.996 1.00 95.81 112 SER A N 1
ATOM 873 C CA . SER A 1 112 ? 13.327 -0.967 -0.727 1.00 95.81 112 SER A CA 1
ATOM 874 C C . SER A 1 112 ? 14.194 -0.310 0.339 1.00 95.81 112 SER A C 1
ATOM 876 O O . SER A 1 112 ? 15.344 -0.707 0.509 1.00 95.81 112 SER A O 1
ATOM 878 N N . GLY A 1 113 ? 13.672 0.689 1.049 1.00 94.00 113 GLY A N 1
ATOM 879 C CA . GLY A 1 113 ? 14.439 1.377 2.088 1.00 94.00 113 GLY A CA 1
ATOM 880 C C . GLY A 1 113 ? 13.586 2.218 3.031 1.00 94.00 113 GLY A C 1
ATOM 881 O O . GLY A 1 113 ? 12.458 2.585 2.699 1.00 94.00 113 GLY A O 1
ATOM 882 N N . GLY A 1 114 ? 14.149 2.538 4.196 1.00 94.56 114 GLY A N 1
ATOM 883 C CA . GLY A 1 114 ? 13.464 3.237 5.285 1.00 94.56 114 GLY A CA 1
ATOM 884 C C . GLY A 1 114 ? 12.634 2.304 6.167 1.00 94.56 114 GLY A C 1
ATOM 885 O O . GLY A 1 114 ? 12.694 1.084 6.037 1.00 94.56 114 GLY A O 1
ATOM 886 N N . GLU A 1 115 ? 11.853 2.894 7.070 1.00 94.25 115 GLU A N 1
ATOM 887 C CA . GLU A 1 115 ? 10.981 2.166 7.990 1.00 94.25 115 GLU A CA 1
ATOM 888 C C . GLU A 1 115 ? 9.548 2.683 7.868 1.00 94.25 115 GLU A C 1
ATOM 890 O O . GLU A 1 115 ? 9.271 3.863 8.071 1.00 94.25 115 GLU A O 1
ATOM 895 N N . ARG A 1 116 ? 8.608 1.796 7.541 1.00 95.94 116 ARG A N 1
ATOM 896 C CA . ARG A 1 116 ? 7.204 2.175 7.329 1.00 95.94 116 ARG A CA 1
ATOM 897 C C . ARG A 1 116 ? 6.355 2.246 8.596 1.00 95.94 116 ARG A C 1
ATOM 899 O O . ARG A 1 116 ? 5.356 2.962 8.605 1.00 95.94 116 ARG A O 1
ATOM 906 N N . ARG A 1 117 ? 6.689 1.483 9.644 1.00 94.38 117 ARG A N 1
ATOM 907 C CA . ARG A 1 117 ? 5.796 1.247 10.797 1.00 94.38 117 ARG A CA 1
ATOM 908 C C . ARG A 1 117 ? 5.358 2.544 11.502 1.00 94.38 117 ARG A C 1
ATOM 910 O O . ARG A 1 117 ? 4.146 2.682 11.694 1.00 94.38 117 ARG A O 1
ATOM 917 N N . PRO A 1 118 ? 6.251 3.510 11.806 1.00 93.12 118 PRO A N 1
ATOM 918 C CA . PRO A 1 118 ? 5.851 4.771 12.435 1.00 93.12 118 PRO A CA 1
ATOM 919 C C . PRO A 1 118 ? 4.899 5.583 11.549 1.00 93.12 118 PRO A C 1
ATOM 921 O O . PRO A 1 118 ? 3.865 6.062 12.008 1.00 93.12 118 PRO A O 1
ATOM 924 N N . PHE A 1 119 ? 5.194 5.655 10.247 1.00 92.81 119 PHE A N 1
ATOM 925 C CA . PHE A 1 119 ? 4.372 6.385 9.284 1.00 92.81 119 PHE A CA 1
ATOM 926 C C . PHE A 1 119 ? 2.974 5.785 9.160 1.00 92.81 119 PHE A C 1
ATOM 928 O O . PHE A 1 119 ? 2.003 6.538 9.096 1.00 92.81 119 PHE A O 1
ATOM 935 N N . VAL A 1 120 ? 2.850 4.450 9.140 1.00 94.69 120 VAL A N 1
ATOM 936 C CA . VAL A 1 120 ? 1.543 3.776 9.065 1.00 94.69 120 VAL A CA 1
ATOM 937 C C . VAL A 1 120 ? 0.662 4.209 10.232 1.00 94.69 120 VAL A C 1
ATOM 939 O O . VAL A 1 120 ? -0.441 4.696 9.999 1.00 94.69 120 VAL A O 1
ATOM 942 N N . MET A 1 121 ? 1.145 4.082 11.470 1.00 93.88 121 MET A N 1
ATOM 943 C CA . MET A 1 121 ? 0.319 4.361 12.649 1.00 93.88 121 MET A CA 1
ATOM 944 C C . MET A 1 121 ? -0.067 5.833 12.770 1.00 93.88 121 MET A C 1
ATOM 946 O O . MET A 1 121 ? -1.223 6.128 13.069 1.00 93.88 121 MET A O 1
ATOM 950 N N . GLU A 1 122 ? 0.851 6.755 12.482 1.00 92.50 122 GLU A N 1
ATOM 951 C CA . GLU A 1 122 ? 0.537 8.187 12.508 1.00 92.50 122 GLU A CA 1
ATOM 952 C C . GLU A 1 122 ? -0.447 8.578 11.400 1.00 92.50 122 GLU A C 1
ATOM 954 O O . GLU A 1 122 ? -1.382 9.341 11.642 1.00 92.50 122 GLU A O 1
ATOM 959 N N . THR A 1 123 ? -0.326 7.979 10.210 1.00 90.88 123 THR A N 1
ATOM 960 C CA . THR A 1 123 ? -1.294 8.200 9.123 1.00 90.88 123 THR A CA 1
ATOM 961 C C . THR A 1 123 ? -2.674 7.643 9.484 1.00 90.88 123 THR A C 1
ATOM 963 O O . THR A 1 123 ? -3.676 8.315 9.252 1.00 90.88 123 THR A O 1
ATOM 966 N N . VAL A 1 124 ? -2.743 6.445 10.082 1.00 92.31 124 VAL A N 1
ATOM 967 C CA . VAL A 1 124 ? -4.006 5.838 10.540 1.00 92.31 124 VAL A CA 1
ATOM 968 C C . VAL A 1 124 ? -4.691 6.737 11.567 1.00 92.31 124 VAL A C 1
ATOM 970 O O . VAL A 1 124 ? -5.857 7.068 11.381 1.00 92.31 124 VAL A O 1
ATOM 973 N N . LYS A 1 125 ? -3.977 7.176 12.612 1.00 91.69 125 LYS A N 1
ATOM 974 C CA . LYS A 1 125 ? -4.529 8.067 13.647 1.00 91.69 125 LYS A CA 1
ATOM 975 C C . LYS A 1 125 ? -5.023 9.386 13.054 1.00 91.69 125 LYS A C 1
ATOM 977 O O . LYS A 1 125 ? -6.111 9.842 13.396 1.00 91.69 125 LYS A O 1
ATOM 982 N N . ALA A 1 126 ? -4.235 10.000 12.170 1.00 89.44 126 ALA A N 1
ATOM 983 C CA . ALA A 1 126 ? -4.586 11.271 11.547 1.00 89.44 126 ALA A CA 1
ATOM 984 C C . ALA A 1 126 ? -5.834 11.159 10.652 1.00 89.44 126 ALA A C 1
ATOM 986 O O . ALA A 1 126 ? -6.741 11.983 10.777 1.00 89.44 126 ALA A O 1
ATOM 987 N N . ASP A 1 127 ? -5.909 10.138 9.789 1.00 86.81 127 ASP A N 1
ATOM 988 C CA . ASP A 1 127 ? -7.071 9.894 8.916 1.00 86.81 127 ASP A CA 1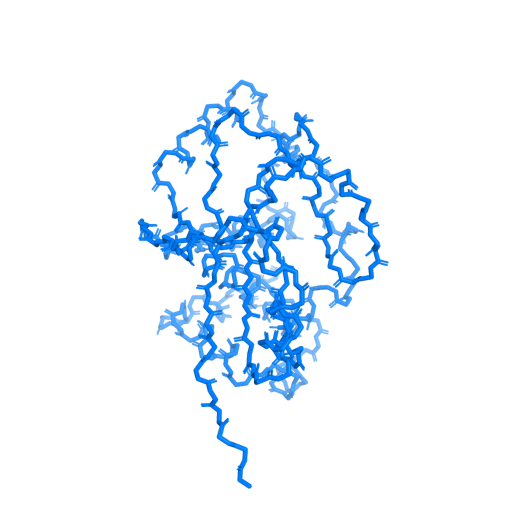
ATOM 989 C C . ASP A 1 127 ? -8.326 9.541 9.729 1.00 86.81 127 ASP A C 1
ATOM 991 O O . ASP A 1 127 ? -9.421 10.026 9.436 1.00 86.81 127 ASP A O 1
ATOM 995 N N . ASP A 1 128 ? -8.170 8.744 10.789 1.00 90.38 128 ASP A N 1
ATOM 996 C CA . ASP A 1 128 ? -9.276 8.362 11.664 1.00 90.38 128 ASP A CA 1
ATOM 997 C C . ASP A 1 128 ? -9.848 9.565 12.426 1.00 90.38 128 ASP A C 1
ATOM 999 O O . ASP A 1 128 ? -11.054 9.815 12.390 1.00 90.38 128 ASP A O 1
ATOM 1003 N N . ASN A 1 129 ? -8.978 10.385 13.023 1.00 87.81 129 ASN A N 1
ATOM 1004 C CA . ASN A 1 129 ? -9.376 11.629 13.678 1.00 87.81 129 ASN A CA 1
ATOM 1005 C C . ASN A 1 129 ? -10.055 12.593 12.700 1.00 87.81 129 ASN A C 1
ATOM 1007 O O . ASN A 1 129 ? -11.074 13.191 13.044 1.00 87.81 129 ASN A O 1
ATOM 1011 N N . ALA A 1 130 ? -9.540 12.726 11.474 1.00 85.44 130 ALA A N 1
ATOM 1012 C CA . ALA A 1 130 ? -10.157 13.564 10.450 1.00 85.44 130 ALA A CA 1
ATOM 1013 C C . ALA A 1 130 ? -11.581 13.093 10.102 1.00 85.44 130 ALA A C 1
ATOM 1015 O O . ALA A 1 130 ? -12.490 13.917 9.997 1.00 85.44 130 ALA A O 1
ATOM 1016 N N . LYS A 1 131 ? -11.808 11.777 9.989 1.00 83.94 131 LYS A N 1
ATOM 1017 C CA . LYS A 1 131 ? -13.142 11.196 9.747 1.00 83.94 131 LYS A CA 1
ATOM 1018 C C . LYS A 1 131 ? -14.114 11.395 10.904 1.00 83.94 131 LYS A C 1
ATOM 1020 O O . LYS A 1 131 ? -15.307 11.546 10.657 1.00 83.94 131 LYS A O 1
ATOM 1025 N N . LEU A 1 132 ? -13.613 11.413 12.137 1.00 85.38 132 LEU A N 1
ATOM 1026 C CA . LEU A 1 132 ? -14.400 11.693 13.341 1.00 85.38 132 LEU A CA 1
ATOM 1027 C C . LEU A 1 132 ? -14.581 13.200 13.607 1.00 85.38 132 LEU A C 1
ATOM 1029 O O . LEU A 1 132 ? -15.132 13.574 14.639 1.00 85.38 132 LEU A O 1
ATOM 1033 N N . GLY A 1 133 ? -14.102 14.078 12.716 1.00 83.06 133 GLY A N 1
ATOM 1034 C CA . GLY A 1 133 ? -14.182 15.531 12.899 1.00 83.06 133 GLY A CA 1
ATOM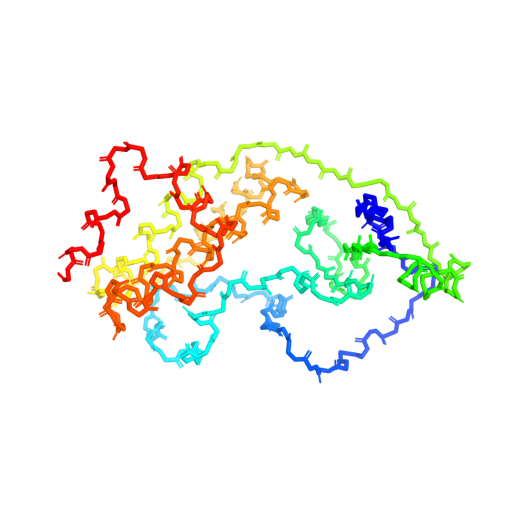 1035 C C . GLY A 1 133 ? -13.249 16.083 13.985 1.00 83.06 133 GLY A C 1
ATOM 1036 O O . GLY A 1 133 ? -13.387 17.234 14.379 1.00 83.06 133 GLY A O 1
ATOM 1037 N N . ARG A 1 134 ? -12.287 15.280 14.456 1.00 83.81 134 ARG A N 1
ATOM 1038 C CA . ARG A 1 134 ? -11.262 15.629 15.460 1.00 83.81 134 ARG A CA 1
ATOM 1039 C C . ARG A 1 134 ? -9.944 16.093 14.823 1.00 83.81 134 ARG A C 1
ATOM 1041 O O . ARG A 1 134 ? -8.923 16.183 15.499 1.00 83.81 134 ARG A O 1
ATOM 1048 N N . GL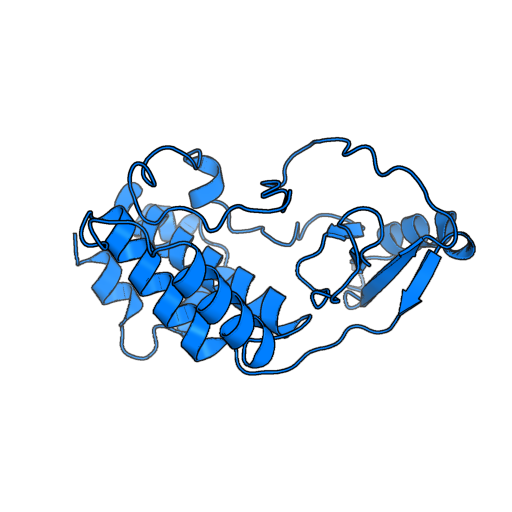Y A 1 135 ? -9.940 16.311 13.508 1.00 75.75 135 GLY A N 1
ATOM 1049 C CA . GLY A 1 135 ? -8.782 16.806 12.767 1.00 75.75 135 GLY A CA 1
ATOM 1050 C C . GLY A 1 135 ? -8.539 18.308 12.973 1.00 75.75 135 GLY A C 1
ATOM 1051 O O . GLY A 1 135 ? -9.400 19.008 13.506 1.00 75.75 135 GLY A O 1
ATOM 1052 N N . PRO A 1 136 ? -7.380 18.827 12.535 1.00 75.06 136 PRO A N 1
ATOM 1053 C CA . PRO A 1 136 ? -7.097 20.258 12.581 1.00 75.06 136 PRO A CA 1
ATOM 1054 C C . PRO A 1 136 ? -8.133 21.057 11.774 1.00 75.06 136 PRO A C 1
ATOM 1056 O O . PRO A 1 136 ? -8.454 20.708 10.640 1.00 75.06 136 PRO A O 1
ATOM 1059 N N . SER A 1 137 ? -8.643 22.146 12.359 1.00 69.50 137 SER A N 1
ATOM 1060 C CA . SER A 1 137 ? -9.725 22.960 11.778 1.00 69.50 137 SER A CA 1
ATOM 1061 C C . SER A 1 137 ? -9.299 23.811 10.578 1.00 69.50 137 SER A C 1
ATOM 1063 O O . SER A 1 137 ? -10.153 24.338 9.869 1.00 69.50 137 SER A O 1
ATOM 1065 N N . GLN A 1 138 ? -7.993 23.993 10.372 1.00 76.69 138 GLN A N 1
ATOM 1066 C CA . GLN A 1 138 ? -7.428 24.805 9.298 1.00 76.69 138 GLN A CA 1
ATOM 1067 C C . GLN A 1 138 ? -6.338 24.022 8.558 1.00 76.69 138 GLN A C 1
ATOM 1069 O O . GLN A 1 138 ? -5.518 23.358 9.203 1.00 76.69 138 GLN A O 1
ATOM 1074 N N . PRO A 1 139 ? -6.282 24.126 7.218 1.00 76.81 139 PRO A N 1
ATOM 1075 C CA . PRO A 1 139 ? -5.251 23.471 6.437 1.00 76.81 139 PRO A CA 1
ATOM 1076 C C . PRO A 1 139 ? -3.878 24.072 6.737 1.00 76.81 139 PRO A C 1
ATOM 1078 O O . PRO A 1 139 ? -3.730 25.277 6.945 1.00 76.81 139 PRO A O 1
ATOM 1081 N N . VAL A 1 140 ? -2.850 23.226 6.701 1.00 81.00 140 VAL A N 1
ATOM 1082 C CA . VAL A 1 140 ? -1.461 23.664 6.867 1.00 81.00 140 VAL A CA 1
ATOM 1083 C C . VAL A 1 140 ? -1.101 24.670 5.757 1.00 81.00 140 VAL A C 1
ATOM 1085 O O . VAL A 1 140 ? -1.351 24.384 4.580 1.00 81.00 140 VAL A O 1
ATOM 1088 N N . PRO A 1 141 ? -0.495 25.830 6.081 1.00 85.56 141 PRO A N 1
ATOM 1089 C CA . PRO A 1 141 ? -0.029 26.788 5.081 1.00 85.56 141 PRO A CA 1
ATOM 1090 C C . PRO A 1 141 ? 0.890 26.142 4.036 1.00 85.56 141 PRO A C 1
ATOM 1092 O O . PRO A 1 141 ? 1.741 25.319 4.373 1.00 85.56 141 PRO A O 1
ATOM 1095 N N . LYS A 1 142 ? 0.774 26.559 2.766 1.00 85.56 142 LYS A N 1
ATOM 1096 C CA . LYS A 1 142 ? 1.483 25.932 1.628 1.00 85.56 142 LYS A CA 1
ATOM 1097 C C . LYS A 1 142 ? 2.996 25.808 1.837 1.00 85.56 142 LYS A C 1
ATOM 1099 O O . LYS A 1 142 ? 3.566 24.771 1.520 1.00 85.56 142 LYS A O 1
ATOM 1104 N N . PHE A 1 143 ? 3.639 26.839 2.387 1.00 87.44 143 PHE A N 1
ATOM 1105 C CA . PHE A 1 143 ? 5.080 26.829 2.655 1.00 87.44 143 PHE A CA 1
ATOM 1106 C C . PHE A 1 143 ? 5.476 25.740 3.666 1.00 87.44 143 PHE A C 1
ATOM 1108 O O . PHE A 1 143 ? 6.373 24.944 3.395 1.00 87.44 143 PHE A O 1
ATOM 1115 N N . ILE A 1 144 ? 4.751 25.651 4.786 1.00 86.69 144 ILE A N 1
ATOM 1116 C CA . ILE A 1 144 ? 4.974 24.635 5.825 1.00 86.69 144 ILE A CA 1
ATOM 1117 C C . ILE A 1 144 ? 4.699 23.240 5.260 1.00 86.69 144 ILE A C 1
ATOM 1119 O O . ILE A 1 144 ? 5.479 22.316 5.469 1.00 86.69 144 ILE A O 1
ATOM 1123 N N . GLY A 1 145 ? 3.624 23.095 4.487 1.00 84.88 145 GLY A N 1
ATOM 1124 C CA . GLY A 1 145 ? 3.290 21.838 3.832 1.00 84.88 145 GLY A CA 1
ATOM 1125 C C . GLY A 1 145 ? 4.366 21.359 2.860 1.00 84.88 145 GLY A C 1
ATOM 1126 O O . GLY A 1 145 ? 4.723 20.184 2.877 1.00 84.88 145 GLY A O 1
ATOM 1127 N N . ASN A 1 146 ? 4.928 22.260 2.052 1.00 86.81 146 ASN A N 1
ATOM 1128 C CA . ASN A 1 146 ? 6.018 21.931 1.135 1.00 86.81 146 ASN A CA 1
ATOM 1129 C C . ASN A 1 146 ? 7.290 21.516 1.886 1.00 86.81 146 ASN A C 1
ATOM 1131 O O . ASN A 1 146 ? 7.949 20.562 1.479 1.00 86.81 146 ASN A O 1
ATOM 1135 N N . PHE A 1 147 ? 7.610 22.185 2.998 1.00 86.75 147 PHE A N 1
ATOM 1136 C CA . PHE A 1 147 ? 8.738 21.810 3.850 1.00 86.75 147 PHE A CA 1
ATOM 1137 C C . PHE A 1 147 ? 8.544 20.422 4.477 1.00 86.75 147 PHE A C 1
ATOM 1139 O O . PHE A 1 147 ? 9.427 19.573 4.378 1.00 86.75 147 PHE A O 1
ATOM 1146 N N . LEU A 1 148 ? 7.366 20.147 5.046 1.00 82.94 148 LEU A N 1
ATOM 1147 C CA . LEU A 1 148 ? 7.033 18.826 5.586 1.00 82.94 148 LEU A CA 1
ATOM 1148 C C . LEU A 1 148 ? 7.089 17.748 4.502 1.00 82.94 148 LEU A C 1
ATOM 1150 O O . LEU A 1 148 ? 7.675 16.693 4.719 1.00 82.94 148 LEU A O 1
ATOM 1154 N N . ALA A 1 149 ? 6.537 18.016 3.318 1.00 83.62 149 ALA A N 1
ATOM 1155 C CA . ALA A 1 149 ? 6.591 17.089 2.193 1.00 83.62 149 ALA A CA 1
ATOM 1156 C C . ALA A 1 149 ? 8.034 16.814 1.743 1.00 83.62 149 ALA A C 1
ATOM 1158 O O . ALA A 1 149 ? 8.361 15.674 1.420 1.00 83.62 149 ALA A O 1
ATOM 1159 N N . PHE A 1 150 ? 8.904 17.827 1.752 1.00 86.50 150 PHE A N 1
ATOM 1160 C CA . PHE A 1 150 ? 10.326 17.664 1.460 1.00 86.50 150 PHE A CA 1
ATOM 1161 C C . PHE A 1 150 ? 11.017 16.774 2.500 1.00 86.50 150 PHE A C 1
ATOM 1163 O O . PHE A 1 150 ? 11.665 15.798 2.126 1.00 86.50 150 PHE A O 1
ATOM 1170 N N . VAL A 1 151 ? 10.818 17.052 3.793 1.00 85.81 151 VAL A N 1
ATOM 1171 C CA . VAL A 1 151 ? 11.401 16.261 4.887 1.00 85.81 151 VAL A CA 1
ATOM 1172 C C . VAL A 1 151 ? 10.903 14.818 4.842 1.00 85.81 151 VAL A C 1
ATOM 1174 O O . VAL A 1 151 ? 11.716 13.900 4.822 1.00 85.81 151 VAL A O 1
ATOM 1177 N N . LEU A 1 152 ? 9.588 14.599 4.738 1.00 84.75 152 LEU A N 1
ATOM 1178 C CA . LEU A 1 152 ? 8.986 13.265 4.623 1.00 84.75 152 LEU A CA 1
ATOM 1179 C C . LEU A 1 152 ? 9.461 12.532 3.366 1.00 84.75 152 LEU A C 1
ATOM 1181 O O . LEU A 1 152 ? 9.654 11.319 3.394 1.00 84.75 152 LEU A O 1
ATOM 1185 N N . ASN A 1 153 ? 9.693 13.246 2.263 1.00 85.50 153 ASN A N 1
ATOM 1186 C CA . ASN A 1 153 ? 10.291 12.641 1.082 1.00 85.50 153 ASN A CA 1
ATOM 1187 C C . ASN A 1 153 ? 11.776 12.308 1.279 1.00 85.50 153 ASN A C 1
ATOM 1189 O O . ASN A 1 153 ? 12.272 11.425 0.594 1.00 85.50 153 ASN A O 1
ATOM 1193 N N . LEU A 1 154 ? 12.495 12.951 2.189 1.00 86.62 154 LEU A N 1
ATOM 1194 C CA . LEU A 1 154 ? 13.886 12.602 2.457 1.00 86.62 154 LEU A CA 1
ATOM 1195 C C . LEU A 1 154 ? 14.002 11.397 3.404 1.00 86.62 154 LEU A C 1
ATOM 1197 O O . LEU A 1 154 ? 14.776 10.486 3.130 1.00 86.62 154 LEU A O 1
ATOM 1201 N N . ILE A 1 155 ? 13.210 11.374 4.481 1.00 88.31 155 ILE A N 1
ATOM 1202 C CA . ILE A 1 155 ? 13.330 10.380 5.567 1.00 88.31 155 ILE A CA 1
ATOM 1203 C C . ILE A 1 155 ? 12.339 9.213 5.467 1.00 88.31 155 ILE A C 1
ATOM 1205 O O . ILE A 1 155 ? 12.507 8.195 6.134 1.00 88.31 155 ILE A O 1
ATOM 1209 N N . GLY A 1 156 ? 11.265 9.379 4.695 1.00 90.62 156 GLY A N 1
ATOM 1210 C CA . GLY A 1 156 ? 10.184 8.403 4.603 1.00 90.62 156 GLY A CA 1
ATOM 1211 C C . GLY A 1 156 ? 10.5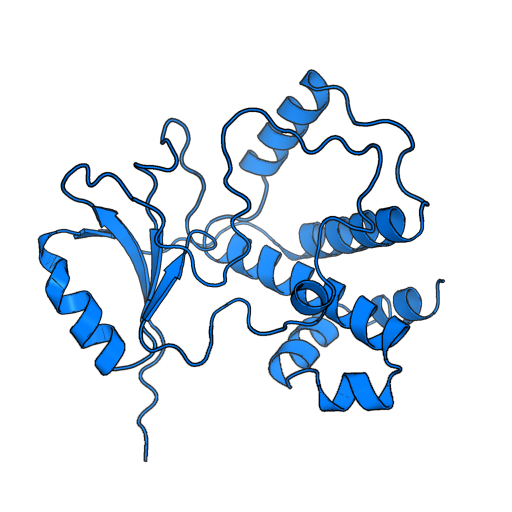60 7.152 3.805 1.00 90.62 156 GLY A C 1
ATOM 1212 O O . GLY A 1 156 ? 11.561 7.149 3.082 1.00 90.62 156 GLY A O 1
ATOM 1213 N N . PRO A 1 157 ? 9.733 6.094 3.887 1.00 93.19 157 PRO A N 1
ATOM 1214 C CA . PRO A 1 157 ? 9.995 4.837 3.197 1.00 93.19 157 PRO A CA 1
ATOM 1215 C C . PRO A 1 157 ? 10.066 5.024 1.672 1.00 93.19 157 PRO A C 1
ATOM 1217 O O . PRO A 1 157 ? 9.435 5.923 1.104 1.00 93.19 157 PRO A O 1
ATOM 1220 N N . LYS A 1 158 ? 10.849 4.168 1.006 1.00 93.25 158 LYS A N 1
ATOM 1221 C CA . LYS A 1 158 ? 11.144 4.224 -0.434 1.00 93.25 158 LYS A CA 1
ATOM 1222 C C . LYS A 1 158 ? 10.899 2.894 -1.131 1.00 93.25 158 LYS A C 1
ATOM 1224 O O . LYS A 1 158 ? 11.093 1.826 -0.548 1.00 93.25 158 LYS A O 1
ATOM 1229 N N . GLY A 1 159 ? 10.484 2.992 -2.394 1.00 94.19 159 GLY A N 1
ATOM 1230 C CA . GLY A 1 159 ? 10.221 1.852 -3.268 1.00 94.19 159 GLY A CA 1
ATOM 1231 C C . GLY A 1 159 ? 9.197 0.891 -2.665 1.00 94.19 159 GLY A C 1
ATOM 1232 O O . GLY A 1 159 ? 8.135 1.315 -2.206 1.00 94.19 159 GLY A O 1
ATOM 1233 N N . LEU A 1 160 ? 9.533 -0.395 -2.591 1.00 95.62 160 LEU A N 1
ATOM 1234 C CA . LEU A 1 160 ? 8.658 -1.428 -2.029 1.00 95.62 160 LEU A CA 1
ATOM 1235 C C . LEU A 1 160 ? 8.270 -1.164 -0.567 1.00 95.62 160 LEU A C 1
ATOM 1237 O O . LEU A 1 160 ? 7.177 -1.536 -0.146 1.00 95.62 160 LEU A O 1
ATOM 1241 N N . GLU A 1 161 ? 9.113 -0.482 0.210 1.00 96.56 161 GLU A N 1
ATOM 1242 C CA . GLU A 1 161 ? 8.778 -0.148 1.597 1.00 96.56 161 GLU A CA 1
ATOM 1243 C C . GLU A 1 161 ? 7.675 0.914 1.678 1.00 96.56 161 GLU A C 1
ATOM 1245 O O . GLU A 1 161 ? 6.797 0.846 2.542 1.00 96.56 161 GLU A O 1
ATOM 1250 N N . PHE A 1 162 ? 7.654 1.848 0.720 1.00 95.12 162 PHE A N 1
ATOM 1251 C CA . PHE A 1 162 ? 6.550 2.792 0.563 1.00 95.12 162 PHE A CA 1
ATOM 1252 C C . PHE A 1 162 ? 5.272 2.084 0.090 1.00 95.12 162 PHE A C 1
ATOM 1254 O O . PHE A 1 162 ? 4.183 2.377 0.589 1.00 95.12 162 PHE A O 1
ATOM 1261 N N . ALA A 1 163 ? 5.389 1.101 -0.810 1.00 94.62 163 ALA A N 1
ATOM 1262 C CA . ALA A 1 163 ? 4.250 0.281 -1.219 1.00 94.62 163 ALA A CA 1
ATOM 1263 C C . ALA A 1 163 ? 3.628 -0.453 -0.019 1.00 94.62 163 ALA A C 1
ATOM 1265 O O . ALA A 1 163 ? 2.415 -0.392 0.176 1.00 94.62 163 ALA A O 1
ATOM 1266 N N . ARG A 1 164 ? 4.450 -1.069 0.843 1.00 96.56 164 ARG A N 1
ATOM 1267 C CA . ARG A 1 164 ? 3.990 -1.707 2.089 1.00 96.56 164 ARG A CA 1
ATOM 1268 C C . ARG A 1 164 ? 3.399 -0.705 3.081 1.00 96.56 164 ARG A C 1
ATOM 1270 O O . ARG A 1 164 ? 2.415 -1.021 3.738 1.00 96.56 164 ARG A O 1
ATOM 1277 N N . TYR A 1 165 ? 3.965 0.499 3.199 1.00 96.25 165 TYR A N 1
ATOM 1278 C CA . TYR A 1 165 ? 3.355 1.587 3.977 1.00 96.25 165 TYR A CA 1
ATOM 1279 C C . TYR A 1 165 ? 1.924 1.864 3.494 1.00 96.25 165 TYR A C 1
ATOM 1281 O O . TYR A 1 165 ? 0.986 1.844 4.292 1.00 96.25 165 TYR A O 1
ATOM 1289 N N . SER A 1 166 ? 1.754 2.072 2.185 1.00 94.12 166 SER A N 1
ATOM 1290 C CA . SER A 1 166 ? 0.456 2.364 1.578 1.00 94.12 166 SER A CA 1
ATOM 1291 C C . SER A 1 166 ? -0.523 1.204 1.779 1.00 94.12 166 SER A C 1
ATOM 1293 O O . SER A 1 166 ? -1.665 1.436 2.178 1.00 94.12 166 SER A O 1
ATOM 1295 N N . LEU A 1 167 ? -0.076 -0.040 1.573 1.00 95.69 167 LEU A N 1
ATOM 1296 C CA . LEU A 1 167 ? -0.879 -1.246 1.784 1.00 95.69 167 LEU A CA 1
ATOM 1297 C C . LEU A 1 167 ? -1.383 -1.361 3.220 1.00 95.69 167 LEU A C 1
ATOM 1299 O O . LEU A 1 167 ? -2.581 -1.557 3.431 1.00 95.69 167 LEU A O 1
ATOM 1303 N N . ASP A 1 168 ? -0.498 -1.203 4.198 1.00 97.25 168 ASP A N 1
ATOM 1304 C CA . ASP A 1 168 ? -0.843 -1.424 5.598 1.00 97.25 168 ASP A CA 1
ATOM 1305 C C . ASP A 1 168 ? -1.758 -0.319 6.122 1.00 97.25 168 ASP A C 1
ATOM 1307 O O . ASP A 1 168 ? -2.783 -0.618 6.736 1.00 97.25 168 ASP A O 1
ATOM 1311 N N . TYR A 1 169 ? -1.478 0.943 5.778 1.00 95.62 169 TYR A N 1
ATOM 1312 C CA . TYR A 1 169 ? -2.375 2.058 6.084 1.00 95.62 169 TYR A CA 1
ATOM 1313 C C . TYR A 1 169 ? -3.781 1.833 5.503 1.00 95.62 169 TYR A C 1
ATOM 1315 O O . TYR A 1 169 ? -4.766 1.885 6.242 1.00 95.62 169 TYR A O 1
ATOM 1323 N N . HIS A 1 170 ? -3.900 1.542 4.201 1.00 95.31 170 HIS A N 1
ATOM 1324 C CA . HIS A 1 170 ? -5.206 1.364 3.558 1.00 95.31 170 HIS A CA 1
ATOM 1325 C C . HIS A 1 170 ? -5.950 0.139 4.099 1.00 95.31 170 HIS A C 1
ATOM 1327 O O . HIS A 1 170 ? -7.169 0.192 4.269 1.00 95.31 170 HIS A O 1
ATOM 1333 N N . THR A 1 171 ? -5.227 -0.935 4.421 1.00 97.00 171 THR A N 1
ATOM 1334 C CA . THR A 1 171 ? -5.795 -2.145 5.024 1.00 97.00 171 THR A CA 1
ATOM 1335 C C . THR A 1 171 ? -6.371 -1.851 6.405 1.00 97.00 171 THR A C 1
ATOM 1337 O O . THR A 1 171 ? -7.527 -2.185 6.659 1.00 97.00 171 THR A O 1
ATOM 1340 N N . ILE A 1 172 ? -5.615 -1.180 7.280 1.00 97.31 172 ILE A N 1
ATOM 1341 C CA . ILE A 1 172 ? -6.073 -0.825 8.632 1.00 97.31 172 ILE A CA 1
ATOM 1342 C C . ILE A 1 172 ? -7.242 0.160 8.560 1.00 97.31 172 ILE A C 1
ATOM 1344 O O . ILE A 1 172 ? -8.272 -0.045 9.198 1.00 97.31 172 ILE A O 1
ATOM 1348 N N . ARG A 1 173 ? -7.141 1.190 7.717 1.00 95.38 173 ARG A N 1
ATOM 1349 C CA . ARG A 1 173 ? -8.215 2.165 7.494 1.00 95.38 173 ARG A CA 1
ATOM 1350 C C . ARG A 1 173 ? -9.518 1.494 7.055 1.00 95.38 173 ARG A C 1
ATOM 1352 O O . ARG A 1 173 ? -10.591 1.808 7.572 1.00 95.38 173 ARG A O 1
ATOM 1359 N N . ASN A 1 174 ? -9.433 0.581 6.091 1.00 95.62 174 ASN A N 1
ATOM 1360 C CA . ASN A 1 174 ? -10.599 -0.132 5.581 1.00 95.62 174 ASN A CA 1
ATOM 1361 C C . ASN A 1 174 ? -11.129 -1.127 6.621 1.00 95.62 174 ASN A C 1
ATOM 1363 O O . ASN A 1 174 ? -12.342 -1.239 6.775 1.00 95.62 174 ASN A O 1
ATOM 1367 N N . TYR A 1 175 ? -10.249 -1.771 7.397 1.00 96.62 175 TYR A N 1
ATOM 1368 C CA . TYR A 1 175 ? -10.612 -2.614 8.539 1.00 96.62 175 TYR A CA 1
ATOM 1369 C C . TYR A 1 175 ? -11.436 -1.845 9.583 1.00 96.62 175 TYR A C 1
ATOM 1371 O O . TYR A 1 175 ? -12.498 -2.324 9.988 1.00 96.62 175 TYR A O 1
ATOM 1379 N N . LEU A 1 176 ? -11.006 -0.638 9.972 1.00 95.38 176 LEU A N 1
ATOM 1380 C CA . LEU A 1 176 ? -11.763 0.232 10.881 1.00 95.38 176 LEU A CA 1
ATOM 1381 C C . LEU A 1 176 ? -13.143 0.566 10.304 1.00 95.38 176 LEU A C 1
ATOM 1383 O O . LEU A 1 176 ? -14.157 0.443 10.995 1.00 95.38 176 LEU A O 1
ATOM 1387 N N . HIS A 1 177 ? -13.198 0.936 9.021 1.00 93.62 177 HIS A N 1
ATOM 1388 C CA . HIS A 1 177 ? -14.449 1.289 8.357 1.00 93.62 177 HIS A CA 1
ATOM 1389 C C . HIS A 1 177 ? -15.449 0.125 8.330 1.00 93.62 177 HIS A C 1
ATOM 1391 O O . HIS A 1 177 ? -16.579 0.287 8.792 1.00 93.62 177 HIS A O 1
ATOM 1397 N N . VAL A 1 178 ? -15.051 -1.055 7.837 1.00 95.25 178 VAL A N 1
ATOM 1398 C CA . VAL A 1 178 ? -15.970 -2.200 7.716 1.00 95.25 178 VAL A CA 1
ATOM 1399 C C . VAL A 1 178 ? -16.439 -2.707 9.078 1.00 95.25 178 VAL A C 1
ATOM 1401 O O . VAL A 1 178 ? -17.602 -3.074 9.215 1.00 95.25 178 VAL A O 1
ATOM 1404 N N . ASN A 1 179 ? -15.591 -2.666 10.112 1.00 95.88 179 ASN A N 1
ATOM 1405 C CA . ASN A 1 179 ? -16.011 -3.048 11.460 1.00 95.88 179 ASN A CA 1
ATOM 1406 C C . ASN A 1 179 ? -17.036 -2.067 12.040 1.00 95.88 179 ASN A C 1
ATOM 1408 O O . ASN A 1 179 ? -18.046 -2.502 12.594 1.00 95.88 179 ASN A O 1
ATOM 1412 N N . ARG A 1 180 ? -16.825 -0.754 11.877 1.00 93.94 180 ARG A N 1
ATOM 1413 C CA . ARG A 1 180 ? -17.755 0.272 12.378 1.00 93.94 180 ARG A CA 1
ATOM 1414 C C . ARG A 1 180 ? -19.074 0.316 11.605 1.00 93.94 180 ARG A C 1
ATOM 1416 O O . ARG A 1 180 ? -20.110 0.567 12.218 1.00 93.94 180 ARG A O 1
ATOM 1423 N N . ALA A 1 181 ? -19.035 0.097 10.289 1.00 92.75 181 ALA A N 1
ATOM 1424 C CA . ALA A 1 181 ? -20.198 0.217 9.411 1.00 92.75 181 ALA A CA 1
ATOM 1425 C C . ALA A 1 181 ? -21.017 -1.077 9.302 1.00 92.75 181 ALA A C 1
ATOM 1427 O O . ALA A 1 181 ? -22.240 -1.018 9.211 1.00 92.75 181 ALA A O 1
ATOM 1428 N N . TRP A 1 182 ? -20.368 -2.245 9.262 1.00 94.25 182 TRP A N 1
ATOM 1429 C CA . TRP A 1 182 ? -21.031 -3.529 8.980 1.00 94.25 182 TRP A CA 1
ATOM 1430 C C . TRP A 1 182 ? -21.104 -4.461 10.193 1.00 94.25 182 TRP A C 1
ATOM 1432 O O . TRP A 1 182 ? -21.782 -5.487 10.132 1.00 94.25 182 TRP A O 1
ATOM 1442 N N . GLY A 1 183 ? -20.411 -4.119 11.282 1.00 94.62 183 GLY A N 1
ATOM 1443 C CA . GLY A 1 183 ? -20.285 -4.958 12.467 1.00 94.62 183 GLY A CA 1
ATOM 1444 C C . GLY A 1 183 ? -19.279 -6.100 12.294 1.00 94.62 183 GLY A C 1
ATOM 1445 O O . GLY A 1 183 ? -18.994 -6.568 11.187 1.00 94.62 183 GLY A O 1
ATOM 1446 N N . ARG A 1 184 ? -18.749 -6.580 13.426 1.00 93.75 184 ARG A N 1
ATOM 1447 C CA . ARG A 1 184 ? -17.617 -7.523 13.473 1.00 93.75 184 ARG A CA 1
ATOM 1448 C C . ARG A 1 184 ? -17.889 -8.836 12.734 1.00 93.75 184 ARG A C 1
ATOM 1450 O O . ARG A 1 184 ? -17.032 -9.307 12.001 1.00 93.75 184 ARG A O 1
ATOM 1457 N N . GLN A 1 185 ? -19.095 -9.397 12.850 1.00 95.62 185 GLN A N 1
ATOM 1458 C CA . GLN A 1 185 ? -19.438 -10.684 12.226 1.00 95.62 185 GLN A CA 1
ATOM 1459 C C . GLN A 1 185 ? -19.444 -10.632 10.686 1.00 95.62 185 GLN A C 1
ATOM 1461 O O . GLN A 1 185 ? -19.024 -11.579 10.019 1.00 95.62 185 GLN A O 1
ATOM 1466 N N . ARG A 1 186 ? -19.950 -9.546 10.086 1.00 95.88 186 ARG A N 1
ATOM 1467 C CA . ARG A 1 186 ? -19.936 -9.382 8.623 1.00 95.88 186 ARG A CA 1
ATOM 1468 C C . ARG A 1 186 ? -18.550 -8.980 8.133 1.00 95.88 186 ARG A C 1
ATOM 1470 O O . ARG A 1 186 ? -18.103 -9.523 7.126 1.00 95.88 186 ARG A O 1
ATOM 1477 N N . ALA A 1 187 ? -17.877 -8.083 8.851 1.00 96.06 187 ALA A N 1
ATOM 1478 C CA . ALA A 1 187 ? -16.507 -7.691 8.552 1.00 96.06 187 ALA A CA 1
ATOM 1479 C C . ALA A 1 187 ? -15.575 -8.910 8.523 1.00 96.06 187 ALA A C 1
ATOM 1481 O O . ALA A 1 187 ? -14.852 -9.096 7.550 1.00 96.06 187 ALA A O 1
ATOM 1482 N N . ASP A 1 188 ? -15.651 -9.793 9.521 1.00 95.88 188 ASP A N 1
ATOM 1483 C CA . ASP A 1 188 ? -14.766 -10.955 9.624 1.00 95.88 188 ASP A CA 1
ATOM 1484 C C . ASP A 1 188 ? -14.890 -11.923 8.433 1.00 95.88 188 ASP A C 1
ATOM 1486 O O . ASP A 1 188 ? -13.886 -12.459 7.968 1.00 95.88 188 ASP A O 1
ATOM 1490 N N . ARG A 1 189 ? -16.098 -12.090 7.879 1.00 96.75 189 ARG A N 1
ATOM 1491 C CA . ARG A 1 189 ? -16.332 -12.902 6.670 1.00 96.75 189 ARG A CA 1
ATOM 1492 C C . ARG A 1 189 ? -15.850 -12.230 5.383 1.00 96.75 189 ARG A C 1
ATOM 1494 O O . ARG A 1 189 ? -15.514 -12.922 4.430 1.00 96.75 189 ARG A O 1
ATOM 1501 N N . HIS A 1 190 ? -15.855 -10.899 5.346 1.00 96.50 190 HIS A N 1
ATOM 1502 C CA . HIS A 1 190 ? -15.469 -10.110 4.173 1.00 96.50 190 HIS A CA 1
ATOM 1503 C C . HIS A 1 190 ? -13.956 -9.899 4.075 1.00 96.50 190 HIS A C 1
ATOM 1505 O O . HIS A 1 190 ? -13.400 -9.911 2.981 1.00 96.50 190 HIS A O 1
ATOM 1511 N N . ILE A 1 191 ? -13.285 -9.684 5.209 1.00 96.94 191 ILE A N 1
ATOM 1512 C CA . ILE A 1 191 ? -11.860 -9.350 5.244 1.00 96.94 191 ILE A CA 1
ATOM 1513 C C . ILE A 1 191 ? -11.026 -10.603 4.917 1.00 96.94 191 ILE A C 1
ATOM 1515 O O . ILE A 1 191 ? -11.093 -11.589 5.660 1.00 96.94 191 ILE A O 1
ATOM 1519 N N . PRO A 1 192 ? -10.178 -10.574 3.873 1.00 96.81 192 PRO A N 1
ATOM 1520 C CA . PRO A 1 192 ? -9.299 -11.692 3.546 1.00 96.81 192 PRO A CA 1
ATOM 1521 C C . PRO A 1 192 ? -8.292 -12.013 4.658 1.00 96.81 192 PRO A C 1
ATOM 1523 O O . PRO A 1 192 ? -7.859 -11.140 5.412 1.00 96.81 192 PRO A O 1
ATOM 1526 N N . SER A 1 193 ? -7.837 -13.265 4.722 1.00 97.56 193 SER A N 1
ATOM 1527 C CA . SER A 1 193 ? -6.905 -13.725 5.763 1.00 97.56 193 SER A CA 1
ATOM 1528 C C . SER A 1 193 ? -5.577 -12.954 5.781 1.00 97.56 193 SER A C 1
ATOM 1530 O O . SER A 1 193 ? -5.068 -12.653 6.860 1.00 97.56 193 SER A O 1
ATOM 1532 N N . TYR A 1 194 ? -5.029 -12.571 4.621 1.00 95.81 194 TYR A N 1
ATOM 1533 C CA . TYR A 1 194 ? -3.807 -11.759 4.547 1.00 95.81 194 TYR A CA 1
ATOM 1534 C C . TYR A 1 194 ? -4.008 -10.353 5.129 1.00 95.81 194 TYR A C 1
ATOM 1536 O O . TYR A 1 194 ? -3.126 -9.841 5.812 1.00 95.81 194 TYR A O 1
ATOM 1544 N N . ALA A 1 195 ? -5.183 -9.751 4.925 1.00 97.19 195 ALA A N 1
ATOM 1545 C CA . ALA A 1 195 ? -5.500 -8.431 5.452 1.00 97.19 195 ALA A CA 1
ATOM 1546 C C . ALA A 1 195 ? -5.617 -8.471 6.983 1.00 97.19 195 ALA A C 1
ATOM 1548 O O . ALA A 1 195 ? -5.081 -7.600 7.664 1.00 97.19 195 ALA A O 1
ATOM 1549 N N . LYS A 1 196 ? -6.216 -9.534 7.547 1.00 97.38 196 LYS A N 1
ATOM 1550 C CA . LYS A 1 196 ? -6.233 -9.758 9.006 1.00 97.38 196 LYS A CA 1
ATOM 1551 C C . LYS A 1 196 ? -4.824 -9.922 9.579 1.00 97.38 196 LYS A C 1
ATOM 1553 O O . LYS A 1 196 ? -4.535 -9.375 10.640 1.00 97.38 196 LYS A O 1
ATOM 1558 N N . LYS A 1 197 ? -3.930 -10.627 8.870 1.00 97.75 197 LYS A N 1
ATOM 1559 C CA . LYS A 1 197 ? -2.515 -10.741 9.266 1.00 97.75 197 LYS A CA 1
ATOM 1560 C C . LYS A 1 197 ? -1.841 -9.371 9.309 1.00 97.75 197 LYS A C 1
ATOM 1562 O O . LYS A 1 197 ? -1.182 -9.074 10.300 1.00 97.75 197 LYS A O 1
ATOM 1567 N N . ILE A 1 198 ? -2.062 -8.523 8.304 1.00 97.31 198 ILE A N 1
ATOM 1568 C CA . ILE A 1 198 ? -1.544 -7.149 8.305 1.00 97.31 198 ILE A CA 1
ATOM 1569 C C . ILE A 1 198 ? -2.033 -6.384 9.532 1.00 97.31 198 ILE A C 1
ATOM 1571 O O . ILE A 1 198 ? -1.212 -5.880 10.290 1.00 97.31 198 ILE A O 1
ATOM 1575 N N . VAL A 1 199 ? -3.342 -6.379 9.792 1.00 97.69 199 VAL A N 1
ATOM 1576 C CA . VAL A 1 199 ? -3.910 -5.708 10.974 1.00 97.69 199 VAL A CA 1
ATOM 1577 C C . VAL A 1 199 ? -3.293 -6.240 12.272 1.00 97.69 199 VAL A C 1
ATOM 1579 O O . VAL A 1 199 ? -2.939 -5.452 13.144 1.00 97.69 199 VAL A O 1
ATOM 1582 N N . SER A 1 200 ? -3.081 -7.556 12.391 1.00 97.44 200 SER A N 1
ATOM 1583 C CA . SER A 1 200 ? -2.487 -8.154 13.596 1.00 97.44 200 SER A CA 1
ATOM 1584 C C . SER A 1 200 ? -1.066 -7.659 13.897 1.00 97.44 200 SER A C 1
ATOM 1586 O O . SER A 1 200 ? -0.712 -7.526 15.066 1.00 97.44 200 SER A O 1
ATOM 1588 N N . MET A 1 201 ? -0.275 -7.291 12.877 1.00 96.94 201 MET A N 1
ATOM 1589 C CA . MET A 1 201 ? 1.076 -6.738 13.072 1.00 96.94 201 MET A CA 1
ATOM 1590 C C . MET A 1 201 ? 1.071 -5.384 13.804 1.00 96.94 201 MET A C 1
ATOM 1592 O O . MET A 1 201 ? 2.075 -5.023 14.425 1.00 96.94 201 MET A O 1
ATOM 1596 N N . TYR A 1 202 ? -0.050 -4.657 13.737 1.00 97.00 202 TYR A N 1
ATOM 1597 C CA . TYR A 1 202 ? -0.265 -3.333 14.338 1.00 97.00 202 TYR A CA 1
ATOM 1598 C C . TYR A 1 202 ? -1.248 -3.351 15.511 1.00 97.00 202 TYR A C 1
ATOM 1600 O O . TYR A 1 202 ? -1.490 -2.315 16.114 1.00 97.00 202 TYR A O 1
ATOM 1608 N N . ASN A 1 203 ? -1.828 -4.508 15.834 1.00 96.69 203 ASN A N 1
ATOM 1609 C CA . ASN A 1 203 ? -2.828 -4.651 16.891 1.00 96.69 203 ASN A CA 1
ATOM 1610 C C . ASN A 1 203 ? -2.329 -5.529 18.051 1.00 96.69 203 ASN A C 1
ATOM 1612 O O . ASN A 1 203 ? -3.126 -6.149 18.746 1.00 96.69 203 ASN A O 1
ATOM 1616 N N . GLN A 1 204 ? -1.012 -5.609 18.258 1.00 93.50 204 GLN A N 1
ATOM 1617 C CA . GLN A 1 204 ? -0.409 -6.462 19.293 1.00 93.50 204 GLN A CA 1
ATOM 1618 C C . GLN A 1 204 ? -0.869 -6.073 20.706 1.00 93.50 204 GLN A C 1
ATOM 1620 O O . GLN A 1 204 ? -1.109 -6.946 21.533 1.00 93.50 204 GLN A O 1
ATOM 1625 N N . ASN A 1 205 ? -1.067 -4.773 20.942 1.00 93.06 205 ASN A N 1
ATOM 1626 C CA . ASN A 1 205 ? -1.528 -4.223 22.218 1.00 93.06 205 ASN A CA 1
ATOM 1627 C C . ASN A 1 205 ? -3.020 -3.825 22.192 1.00 93.06 205 ASN A C 1
ATOM 1629 O O . ASN A 1 205 ? -3.479 -3.086 23.060 1.00 93.06 205 ASN A O 1
ATOM 1633 N N . GLY A 1 206 ? -3.777 -4.259 21.176 1.00 93.50 206 GLY A N 1
ATOM 1634 C CA . GLY A 1 206 ? -5.190 -3.894 21.007 1.00 93.50 206 GLY A CA 1
ATOM 1635 C C . GLY A 1 206 ? -5.440 -2.460 20.515 1.00 93.50 206 GLY A C 1
ATOM 1636 O O . GLY A 1 206 ? -6.575 -1.993 20.563 1.00 93.50 206 GLY A O 1
ATOM 1637 N N . GLU A 1 207 ? -4.410 -1.752 20.040 1.00 93.81 207 GLU A N 1
ATOM 1638 C CA . GLU A 1 207 ? -4.482 -0.344 19.613 1.00 93.81 207 GLU A CA 1
ATOM 1639 C C . GLU A 1 207 ? -5.531 -0.107 18.512 1.00 93.81 207 GLU A C 1
ATOM 1641 O O . GLU A 1 207 ? -6.278 0.870 18.559 1.00 93.81 207 GLU A O 1
ATOM 1646 N N . ILE A 1 208 ? -5.636 -1.015 17.536 1.00 95.69 208 ILE A N 1
ATOM 1647 C CA . ILE A 1 208 ? -6.606 -0.911 16.435 1.00 95.69 208 ILE A CA 1
ATOM 1648 C C . ILE A 1 208 ? -8.021 -1.238 16.923 1.00 95.69 208 ILE A C 1
ATOM 1650 O O . ILE A 1 208 ? -8.985 -0.582 16.526 1.00 95.69 208 ILE A O 1
ATOM 1654 N N . ASP A 1 209 ? -8.169 -2.222 17.811 1.00 94.00 209 ASP A N 1
ATOM 1655 C CA . ASP A 1 209 ? -9.477 -2.579 18.375 1.00 94.00 209 ASP A CA 1
ATOM 1656 C C . ASP A 1 209 ? -10.041 -1.465 19.277 1.00 94.00 209 ASP A C 1
ATOM 1658 O O . ASP A 1 209 ? -11.251 -1.209 19.277 1.00 94.00 209 ASP A O 1
ATOM 1662 N N . GLN A 1 210 ? -9.172 -0.743 19.991 1.00 94.31 210 GLN A N 1
ATOM 1663 C CA . GLN A 1 210 ? -9.551 0.458 20.738 1.00 94.31 210 GLN A CA 1
ATOM 1664 C C . GLN A 1 210 ? -10.087 1.549 19.802 1.00 94.31 210 GLN A C 1
ATOM 1666 O O . GLN A 1 210 ? -11.136 2.133 20.085 1.00 94.31 210 GLN A O 1
ATOM 1671 N N . MET A 1 211 ? -9.439 1.771 18.651 1.00 93.50 211 MET A N 1
ATOM 1672 C CA . MET A 1 211 ? -9.916 2.733 17.649 1.00 93.50 211 MET A CA 1
ATOM 1673 C C . MET A 1 211 ? -11.317 2.376 17.140 1.00 93.50 211 MET A C 1
ATOM 1675 O O . MET A 1 211 ? -12.146 3.266 16.983 1.00 93.50 211 MET A O 1
ATOM 1679 N N . ILE A 1 212 ? -11.649 1.096 16.934 1.00 92.06 212 ILE A N 1
ATOM 1680 C CA . ILE A 1 212 ? -13.009 0.694 16.515 1.00 92.06 212 ILE A CA 1
ATOM 1681 C C . ILE A 1 212 ? -14.072 1.184 17.508 1.00 92.06 212 ILE A C 1
ATOM 1683 O O . ILE A 1 212 ? -15.143 1.629 17.084 1.00 92.06 212 ILE A O 1
ATOM 1687 N N . SER A 1 213 ? -13.766 1.104 18.804 1.00 86.81 213 SER A N 1
ATOM 1688 C CA . SER A 1 213 ? -14.681 1.441 19.899 1.00 86.81 213 SER A CA 1
ATOM 1689 C C . SER A 1 213 ? -14.797 2.950 20.139 1.00 86.81 213 SER A C 1
ATOM 1691 O O . SER A 1 213 ? -15.841 3.420 20.587 1.00 86.81 213 SER A O 1
ATOM 1693 N N . ALA A 1 214 ? -13.755 3.714 19.804 1.00 77.50 214 ALA A N 1
ATOM 1694 C CA . ALA A 1 214 ? -13.745 5.170 19.859 1.00 77.50 214 ALA A CA 1
ATOM 1695 C C . ALA A 1 214 ? -14.558 5.764 18.691 1.00 77.50 214 ALA A C 1
ATOM 1697 O O . ALA A 1 214 ? -14.007 6.108 17.645 1.00 77.50 214 ALA A O 1
ATOM 1698 N N . LYS A 1 215 ? -15.884 5.844 18.854 1.00 62.50 215 LYS A N 1
ATOM 1699 C CA . LYS A 1 215 ? -16.760 6.657 17.994 1.00 62.50 215 LYS A CA 1
ATOM 1700 C C . LYS A 1 215 ? -16.749 8.126 18.413 1.00 62.50 215 LYS A C 1
ATOM 1702 O O . LYS A 1 215 ? -16.386 8.426 19.574 1.00 62.50 215 LYS A O 1
#